Protein AF-A0A2A2JX19-F1 (afdb_monomer_lite)

Radius of gyration: 18.45 Å; chains: 1; bounding box: 41×41×53 Å

Structure (mmCIF, N/CA/C/O backbone):
data_AF-A0A2A2JX19-F1
#
_entry.id   AF-A0A2A2JX19-F1
#
loop_
_atom_site.group_PDB
_atom_site.id
_atom_site.type_symbol
_atom_site.label_atom_id
_atom_site.label_alt_id
_atom_site.label_comp_id
_atom_site.label_asym_id
_atom_site.label_entity_id
_atom_site.label_seq_id
_atom_site.pdbx_PDB_ins_code
_atom_site.Cartn_x
_atom_site.Cartn_y
_atom_site.Cartn_z
_atom_site.occupancy
_atom_site.B_iso_or_equiv
_atom_site.auth_seq_id
_atom_site.auth_comp_id
_atom_site.auth_asym_id
_atom_site.auth_atom_id
_atom_site.pdbx_PDB_model_num
ATOM 1 N N . MET A 1 1 ? -14.437 -17.965 9.959 1.00 51.66 1 MET A N 1
ATOM 2 C CA . MET A 1 1 ? -14.715 -16.580 10.389 1.00 51.66 1 MET A CA 1
ATOM 3 C C . MET A 1 1 ? -13.890 -15.662 9.511 1.00 51.66 1 MET A C 1
ATOM 5 O O . MET A 1 1 ? -12.751 -16.007 9.228 1.00 51.66 1 MET A O 1
ATOM 9 N N . THR A 1 2 ? -14.467 -14.572 9.019 1.00 74.56 2 THR A N 1
ATOM 10 C CA . THR A 1 2 ? -13.746 -13.532 8.273 1.00 74.56 2 THR A CA 1
ATOM 11 C C . THR A 1 2 ? -12.774 -12.833 9.224 1.00 74.56 2 THR A C 1
ATOM 13 O O . THR A 1 2 ? -13.186 -12.425 10.308 1.00 74.56 2 THR A O 1
ATOM 16 N N . THR A 1 3 ? -11.494 -12.732 8.860 1.00 87.50 3 THR A N 1
ATOM 17 C CA . THR A 1 3 ? -10.493 -12.018 9.668 1.00 87.50 3 THR A CA 1
ATOM 18 C C . THR A 1 3 ? -10.877 -10.544 9.774 1.00 87.50 3 THR A C 1
ATOM 20 O O . THR A 1 3 ? -11.038 -9.874 8.755 1.00 87.50 3 THR A O 1
ATOM 23 N N . LEU A 1 4 ? -11.033 -10.044 10.999 1.00 96.00 4 LEU A N 1
ATOM 24 C CA . LEU A 1 4 ? -11.265 -8.628 11.277 1.00 96.00 4 LEU A CA 1
ATOM 25 C C . LEU A 1 4 ? -9.945 -7.850 11.158 1.00 96.00 4 LEU A C 1
ATOM 27 O O . LEU A 1 4 ? -8.900 -8.375 11.541 1.00 96.00 4 LEU A O 1
ATOM 31 N N . LEU A 1 5 ? -9.977 -6.619 10.639 1.00 98.00 5 LEU A N 1
ATOM 32 C CA . LEU A 1 5 ? -8.774 -5.834 10.320 1.00 98.00 5 LEU A CA 1
ATOM 33 C C . LEU A 1 5 ? -7.747 -6.638 9.482 1.00 98.00 5 LEU A C 1
ATOM 35 O O . LEU A 1 5 ? -6.625 -6.864 9.951 1.00 98.00 5 LEU A O 1
ATOM 39 N N . PRO A 1 6 ? -8.106 -7.133 8.278 1.00 98.38 6 PRO A N 1
ATOM 40 C CA . PRO A 1 6 ? -7.168 -7.868 7.435 1.00 98.38 6 PRO A CA 1
ATOM 41 C C . PRO A 1 6 ? -6.080 -6.925 6.906 1.00 98.38 6 PRO A C 1
ATOM 43 O O . PRO A 1 6 ? -6.365 -5.882 6.315 1.00 98.38 6 PRO A O 1
ATOM 46 N N . THR A 1 7 ? -4.828 -7.296 7.139 1.00 98.75 7 THR A N 1
ATOM 47 C CA . THR A 1 7 ? -3.643 -6.525 6.757 1.00 98.75 7 THR A CA 1
ATOM 48 C C . THR A 1 7 ? -3.309 -6.689 5.278 1.00 98.75 7 THR A C 1
ATOM 50 O O . THR A 1 7 ? -3.522 -7.742 4.675 1.00 98.75 7 THR A O 1
ATOM 53 N N . THR A 1 8 ? -2.763 -5.639 4.676 1.00 98.69 8 THR A N 1
ATOM 54 C CA . THR A 1 8 ? -2.337 -5.627 3.274 1.00 98.69 8 THR A CA 1
ATOM 55 C C . THR A 1 8 ? -1.249 -4.570 3.049 1.00 98.69 8 THR A C 1
ATOM 57 O O . THR A 1 8 ? -0.835 -3.888 3.982 1.00 98.69 8 THR A O 1
ATOM 60 N N . THR A 1 9 ? -0.759 -4.404 1.822 1.00 98.50 9 THR A N 1
ATOM 61 C CA . THR A 1 9 ? 0.193 -3.339 1.468 1.00 98.50 9 THR A CA 1
ATOM 62 C C . THR A 1 9 ? -0.320 -2.560 0.264 1.00 98.50 9 THR A C 1
ATOM 64 O O . THR A 1 9 ? -1.229 -3.010 -0.431 1.00 98.50 9 THR A O 1
ATOM 67 N N . ALA A 1 10 ? 0.268 -1.399 -0.021 1.00 97.50 10 ALA A N 1
ATOM 68 C CA . ALA A 1 10 ? -0.066 -0.660 -1.237 1.00 97.50 10 ALA A CA 1
ATOM 69 C C . ALA A 1 10 ? 0.353 -1.384 -2.538 1.00 97.50 10 ALA A C 1
ATOM 71 O O . ALA A 1 10 ? -0.149 -1.029 -3.600 1.00 97.50 10 ALA A O 1
ATOM 72 N N . GLY A 1 11 ? 1.272 -2.361 -2.478 1.00 97.25 11 GLY A N 1
ATOM 73 C CA . GLY A 1 11 ? 1.692 -3.151 -3.641 1.00 97.25 11 GLY A CA 1
ATOM 74 C C . GLY A 1 11 ? 3.181 -3.495 -3.646 1.00 97.25 11 GLY A C 1
ATOM 75 O O . GLY A 1 11 ? 3.567 -4.613 -3.313 1.00 97.25 11 GLY A O 1
ATOM 76 N N . SER A 1 12 ? 4.027 -2.549 -4.066 1.00 97.38 12 SER A N 1
ATOM 77 C CA . SER A 1 12 ? 5.438 -2.831 -4.363 1.00 97.38 12 SER A CA 1
ATOM 78 C C . SER A 1 12 ? 6.306 -3.166 -3.142 1.00 97.38 12 SER A C 1
ATOM 80 O O . SER A 1 12 ? 6.219 -2.523 -2.096 1.00 97.38 12 SER A O 1
ATOM 82 N N . LEU A 1 13 ? 7.207 -4.141 -3.308 1.00 98.31 13 LEU A N 1
ATOM 83 C CA . LEU A 1 13 ? 8.213 -4.563 -2.324 1.00 98.31 13 LEU A CA 1
ATOM 84 C C . LEU A 1 13 ? 9.630 -4.508 -2.926 1.00 98.31 13 LEU A C 1
ATOM 86 O O . LEU A 1 13 ? 9.770 -4.573 -4.154 1.00 98.31 13 LEU A O 1
ATOM 90 N N . PRO A 1 14 ? 10.694 -4.400 -2.103 1.00 98.00 14 PRO A N 1
ATOM 91 C CA . PRO A 1 14 ? 12.071 -4.435 -2.592 1.00 98.00 14 PRO A CA 1
ATOM 92 C C . PRO A 1 14 ? 12.357 -5.710 -3.389 1.00 98.00 14 PRO A C 1
ATOM 94 O O . PRO A 1 14 ? 12.056 -6.816 -2.941 1.00 98.00 14 PRO A O 1
ATOM 97 N N . LYS A 1 15 ? 12.943 -5.557 -4.579 1.00 98.00 15 LYS A N 1
ATOM 98 C CA . LYS A 1 15 ? 13.328 -6.690 -5.429 1.00 98.00 15 LYS A CA 1
ATOM 99 C C . LYS A 1 15 ? 14.620 -7.342 -4.924 1.00 98.00 15 LYS A C 1
ATOM 101 O O . LYS A 1 15 ? 15.479 -6.640 -4.382 1.00 98.00 15 LYS A O 1
ATOM 106 N N . PRO A 1 16 ? 14.821 -8.654 -5.141 1.00 97.88 16 PRO A N 1
ATOM 107 C CA . PRO A 1 16 ? 16.111 -9.283 -4.894 1.00 97.88 16 PRO A CA 1
ATOM 108 C C . PRO A 1 16 ? 17.236 -8.597 -5.680 1.00 97.88 16 PRO A C 1
ATOM 110 O O . PRO A 1 16 ? 17.075 -8.269 -6.856 1.00 97.88 16 PRO A O 1
ATOM 113 N N . ALA A 1 17 ? 18.402 -8.430 -5.051 1.00 97.25 17 ALA A N 1
ATOM 114 C CA . ALA A 1 17 ? 19.536 -7.707 -5.640 1.00 97.25 17 ALA A CA 1
ATOM 115 C C . ALA A 1 17 ? 20.106 -8.363 -6.912 1.00 97.25 17 ALA A C 1
ATOM 117 O O . ALA A 1 17 ? 20.795 -7.708 -7.691 1.00 97.25 17 ALA A O 1
ATOM 118 N N . TRP A 1 18 ? 19.827 -9.652 -7.127 1.00 97.88 18 TRP A N 1
ATOM 119 C CA . TRP A 1 18 ? 20.179 -10.363 -8.356 1.00 97.88 18 TRP A CA 1
ATOM 120 C C . TRP A 1 18 ? 19.220 -10.058 -9.518 1.00 97.88 18 TRP A C 1
ATOM 122 O O . TRP A 1 18 ? 19.598 -10.262 -10.665 1.00 97.88 18 TRP A O 1
ATOM 132 N N . LEU A 1 19 ? 18.015 -9.538 -9.251 1.00 97.88 19 LEU A N 1
ATOM 133 C CA . LEU A 1 19 ? 17.016 -9.210 -10.273 1.00 97.88 19 LEU A CA 1
ATOM 134 C C . LEU A 1 19 ? 17.089 -7.740 -10.708 1.00 97.88 19 LEU A C 1
ATOM 136 O O . LEU A 1 19 ? 16.935 -7.435 -11.890 1.00 97.88 19 LEU A O 1
ATOM 140 N N . ALA A 1 20 ? 17.315 -6.832 -9.757 1.00 97.25 20 ALA A N 1
ATOM 141 C CA . ALA A 1 20 ? 17.335 -5.389 -9.983 1.00 97.25 20 ALA A CA 1
ATOM 142 C C . ALA A 1 20 ? 18.274 -4.682 -8.990 1.00 97.25 20 ALA A C 1
ATOM 144 O O . ALA A 1 20 ? 18.667 -5.238 -7.965 1.00 97.25 20 ALA A O 1
ATOM 145 N N . GLN A 1 21 ? 18.670 -3.449 -9.296 1.00 96.50 21 GLN A N 1
ATOM 146 C CA . GLN A 1 21 ? 19.383 -2.579 -8.361 1.00 96.50 21 GLN A CA 1
ATOM 147 C C . GLN A 1 21 ? 18.498 -2.260 -7.137 1.00 96.50 21 GLN A C 1
ATOM 149 O O . GLN A 1 21 ? 17.369 -1.799 -7.319 1.00 96.50 21 GLN A O 1
ATOM 154 N N . PRO A 1 22 ? 18.997 -2.474 -5.905 1.00 95.25 22 PRO A N 1
ATOM 155 C CA . PRO A 1 22 ? 18.265 -2.138 -4.684 1.00 95.25 22 PRO A CA 1
ATOM 156 C C . PRO A 1 22 ? 17.956 -0.640 -4.546 1.00 95.25 22 PRO A C 1
ATOM 158 O O . PRO A 1 22 ? 18.643 0.201 -5.129 1.00 95.25 22 PRO A O 1
ATOM 161 N N . GLU A 1 23 ? 16.939 -0.324 -3.737 1.00 94.31 23 GLU A N 1
ATOM 162 C CA . GLU A 1 23 ? 16.650 1.029 -3.221 1.00 94.31 23 GLU A CA 1
ATOM 163 C C . GLU A 1 23 ? 16.462 2.108 -4.307 1.00 94.31 23 GLU A C 1
ATOM 165 O O . GLU A 1 23 ? 16.682 3.298 -4.097 1.00 94.31 23 GLU A O 1
ATOM 170 N N . THR A 1 24 ? 16.055 1.688 -5.508 1.00 88.44 24 THR A N 1
ATOM 171 C CA . THR A 1 24 ? 15.990 2.543 -6.698 1.00 88.44 24 THR A CA 1
ATOM 172 C C . THR A 1 24 ? 14.687 2.303 -7.460 1.00 88.44 24 THR A C 1
ATOM 174 O O . THR A 1 24 ? 14.313 1.164 -7.741 1.00 88.44 24 THR A O 1
ATOM 177 N N . LEU A 1 25 ? 13.987 3.379 -7.829 1.00 86.31 25 LEU A N 1
ATOM 178 C CA . LEU A 1 25 ? 12.844 3.309 -8.747 1.00 86.31 25 LEU A CA 1
ATOM 179 C C . LEU A 1 25 ? 13.327 3.182 -10.200 1.00 86.31 25 LEU A C 1
ATOM 181 O O . LEU A 1 25 ? 14.385 3.703 -10.537 1.00 86.31 25 LEU A O 1
ATOM 185 N N . TRP A 1 26 ? 12.536 2.537 -11.065 1.00 84.56 26 TRP A N 1
ATOM 186 C CA . TRP A 1 26 ? 12.885 2.290 -12.478 1.00 84.56 26 TRP A CA 1
ATOM 187 C C . TRP A 1 26 ? 14.205 1.536 -12.678 1.00 84.56 26 TRP A C 1
ATOM 189 O O . TRP A 1 26 ? 14.905 1.740 -13.669 1.00 84.56 26 TRP A O 1
ATOM 199 N N . SER A 1 27 ? 14.569 0.665 -11.737 1.00 88.25 27 SER A N 1
ATOM 200 C CA . SER A 1 27 ? 15.791 -0.113 -11.880 1.00 88.25 27 SER A CA 1
ATOM 201 C C . SER A 1 27 ? 15.734 -1.009 -13.132 1.00 88.25 27 SER A C 1
ATOM 203 O O . SER A 1 27 ? 14.754 -1.746 -13.301 1.00 88.25 27 SER A O 1
ATOM 205 N N . PRO A 1 28 ? 16.776 -0.985 -13.988 1.00 91.12 28 PRO A N 1
ATOM 206 C CA . PRO A 1 28 ? 16.915 -1.943 -15.075 1.00 91.12 28 PRO A CA 1
ATOM 207 C C . PRO A 1 28 ? 16.961 -3.380 -14.552 1.00 91.12 28 PRO A C 1
ATOM 209 O O . PRO A 1 28 ? 17.456 -3.647 -13.452 1.00 91.12 28 PRO A O 1
ATOM 212 N N . TRP A 1 29 ? 16.485 -4.318 -15.368 1.00 96.75 29 TRP A N 1
ATOM 213 C CA . TRP A 1 29 ? 16.661 -5.736 -15.074 1.00 96.75 29 TRP A CA 1
ATOM 214 C C . TRP A 1 29 ? 18.142 -6.108 -15.165 1.00 96.75 29 TRP A C 1
ATOM 216 O O . TRP A 1 29 ? 18.847 -5.654 -16.061 1.00 96.75 29 TRP A O 1
ATOM 226 N N . ARG A 1 30 ? 18.608 -6.941 -14.232 1.00 97.38 30 ARG A N 1
ATOM 227 C CA . ARG A 1 30 ? 19.961 -7.524 -14.261 1.00 97.38 30 ARG A CA 1
ATOM 228 C C . ARG A 1 30 ? 20.036 -8.833 -15.047 1.00 97.38 30 ARG A C 1
ATOM 230 O O . ARG A 1 30 ? 21.131 -9.319 -15.301 1.00 97.38 30 ARG A O 1
ATOM 237 N N . LEU A 1 31 ? 18.878 -9.405 -15.367 1.00 96.88 31 LEU A N 1
ATOM 238 C CA . LEU A 1 31 ? 18.716 -10.644 -16.118 1.00 96.88 31 LEU A CA 1
ATOM 239 C C . LEU A 1 31 ? 18.003 -10.344 -17.440 1.00 96.88 31 LEU A C 1
ATOM 241 O O . LEU A 1 31 ? 17.251 -9.372 -17.529 1.00 96.88 31 LEU A O 1
ATOM 245 N N . GLU A 1 32 ? 18.178 -11.221 -18.426 1.00 97.19 32 GLU A N 1
ATOM 246 C CA . GLU A 1 32 ? 17.553 -11.137 -19.752 1.00 97.19 32 GLU A CA 1
ATOM 247 C C . GLU A 1 32 ? 16.986 -12.506 -20.172 1.00 97.19 32 GLU A C 1
ATOM 249 O O . GLU A 1 32 ? 17.253 -13.520 -19.527 1.00 97.19 32 GLU A O 1
ATOM 254 N N . GLY A 1 33 ? 16.170 -12.544 -21.231 1.00 96.75 33 GLY A N 1
ATOM 255 C CA . GLY A 1 33 ? 15.643 -13.792 -21.803 1.00 96.75 33 GLY A CA 1
ATOM 256 C C . GLY A 1 33 ? 14.906 -14.701 -20.806 1.00 96.75 33 GLY A C 1
ATOM 257 O O . GLY A 1 33 ? 14.098 -14.245 -19.987 1.00 96.75 33 GLY A O 1
ATOM 258 N N . ASP A 1 34 ? 15.181 -16.004 -20.882 1.00 97.56 34 ASP A N 1
ATOM 259 C CA . ASP A 1 34 ? 14.558 -17.027 -20.030 1.00 97.56 34 ASP A CA 1
ATOM 260 C C . ASP A 1 34 ? 14.966 -16.898 -18.553 1.00 97.56 34 ASP A C 1
ATOM 262 O O . ASP A 1 34 ? 14.151 -17.156 -17.658 1.00 97.56 34 ASP A O 1
ATOM 266 N N . ASP A 1 35 ? 16.182 -16.411 -18.284 1.00 98.00 35 ASP A N 1
ATOM 267 C CA . ASP A 1 35 ? 16.663 -16.144 -16.926 1.00 98.00 35 ASP A CA 1
ATOM 268 C C . ASP A 1 35 ? 15.862 -15.012 -16.277 1.00 98.00 35 ASP A C 1
ATOM 270 O O . ASP A 1 35 ? 15.490 -15.106 -15.108 1.00 98.00 35 ASP A O 1
ATOM 274 N N . LEU A 1 36 ? 15.517 -13.960 -17.031 1.00 97.94 36 LEU A N 1
ATOM 275 C CA . LEU A 1 36 ? 14.638 -12.899 -16.533 1.00 97.94 36 LEU A CA 1
ATOM 276 C C . LEU A 1 36 ? 13.233 -13.420 -16.236 1.00 97.94 36 LEU A C 1
ATOM 278 O O . LEU A 1 36 ? 12.637 -13.050 -15.223 1.00 97.94 36 LEU A O 1
ATOM 282 N N . THR A 1 37 ? 12.695 -14.268 -17.111 1.00 97.50 37 THR A N 1
ATOM 283 C CA . THR A 1 37 ? 11.362 -14.855 -16.928 1.00 97.50 37 THR A CA 1
ATOM 284 C C . THR A 1 37 ? 11.314 -15.702 -15.658 1.00 97.50 37 THR A C 1
ATOM 286 O O . THR A 1 37 ? 10.433 -15.507 -14.818 1.00 97.50 37 THR A O 1
ATOM 289 N N . THR A 1 38 ? 12.305 -16.575 -15.473 1.00 98.31 38 THR A N 1
ATOM 290 C CA . THR A 1 38 ? 12.447 -17.419 -14.279 1.00 98.31 38 THR A CA 1
ATOM 291 C C . THR A 1 38 ? 12.691 -16.569 -13.033 1.00 98.31 38 THR A C 1
ATOM 293 O O . THR A 1 38 ? 11.980 -16.696 -12.037 1.00 98.31 38 THR A O 1
ATOM 296 N N . GLY A 1 39 ? 13.608 -15.606 -13.119 1.00 98.44 39 GLY A N 1
ATOM 297 C CA . GLY A 1 39 ? 13.940 -14.697 -12.031 1.00 98.44 39 GLY A CA 1
ATOM 298 C C . GLY A 1 39 ? 12.750 -13.864 -11.548 1.00 98.44 39 GLY A C 1
ATOM 299 O O . GLY A 1 39 ? 12.548 -13.691 -10.349 1.00 98.44 39 GLY A O 1
ATOM 300 N N . LYS A 1 40 ? 11.887 -13.393 -12.451 1.00 98.38 40 LYS A N 1
ATOM 301 C CA . LYS A 1 40 ? 10.643 -12.705 -12.071 1.00 98.38 40 LYS A CA 1
ATOM 302 C C . LYS A 1 40 ? 9.692 -13.615 -11.287 1.00 98.38 40 LYS A C 1
ATOM 304 O O . LYS A 1 40 ? 9.081 -13.157 -10.321 1.00 98.38 40 LYS A O 1
ATOM 309 N N . GLN A 1 41 ? 9.565 -14.884 -11.679 1.00 98.31 41 GLN A N 1
ATOM 310 C CA . GLN A 1 41 ? 8.726 -15.854 -10.967 1.00 98.31 41 GLN A CA 1
ATOM 311 C C . GLN A 1 41 ? 9.299 -16.203 -9.590 1.00 98.31 41 GLN A C 1
ATOM 313 O O . GLN A 1 41 ? 8.552 -16.267 -8.614 1.00 98.31 41 GLN A O 1
ATOM 318 N N . ASP A 1 42 ? 10.614 -16.380 -9.488 1.00 98.56 42 ASP A N 1
ATOM 319 C CA . ASP A 1 42 ? 11.278 -16.667 -8.216 1.00 98.56 42 ASP A CA 1
ATOM 320 C C . ASP A 1 42 ? 11.199 -15.481 -7.255 1.00 98.56 42 ASP A C 1
ATOM 322 O O . ASP A 1 42 ? 10.868 -15.657 -6.083 1.00 98.56 42 ASP A O 1
ATOM 326 N N . ALA A 1 43 ? 11.393 -14.257 -7.751 1.00 98.50 43 ALA A N 1
ATOM 327 C CA . ALA A 1 43 ? 11.202 -13.052 -6.953 1.00 98.50 43 ALA A CA 1
ATOM 328 C C . ALA A 1 43 ? 9.755 -12.913 -6.453 1.00 98.50 43 ALA A C 1
ATOM 330 O O . ALA A 1 43 ? 9.546 -12.563 -5.293 1.00 98.50 43 ALA A O 1
ATOM 331 N N . LEU A 1 44 ? 8.756 -13.246 -7.281 1.00 98.31 44 LEU A N 1
ATOM 332 C CA . LEU A 1 44 ? 7.352 -13.275 -6.861 1.00 98.31 44 LEU A CA 1
ATOM 333 C C . LEU A 1 44 ? 7.122 -14.288 -5.732 1.00 98.31 44 LEU A C 1
ATOM 335 O O . LEU A 1 44 ? 6.482 -13.950 -4.738 1.00 98.31 44 LEU A O 1
ATOM 339 N N . ARG A 1 45 ? 7.663 -15.509 -5.848 1.00 98.50 45 ARG A N 1
ATOM 340 C CA . ARG A 1 45 ? 7.557 -16.535 -4.792 1.00 98.50 45 ARG A CA 1
ATOM 341 C C . ARG A 1 45 ? 8.154 -16.041 -3.477 1.00 98.50 45 ARG A C 1
ATOM 343 O O . ARG A 1 45 ? 7.506 -16.167 -2.442 1.00 98.50 45 ARG A O 1
ATOM 350 N N . LEU A 1 46 ? 9.342 -15.437 -3.532 1.00 98.25 46 LEU A N 1
ATOM 351 C CA . LEU A 1 46 ? 10.009 -14.861 -2.362 1.00 98.25 46 LEU A CA 1
ATOM 352 C C . LEU A 1 46 ? 9.197 -13.719 -1.742 1.00 98.25 46 LEU A C 1
ATOM 354 O O . LEU A 1 46 ? 9.049 -13.672 -0.529 1.00 98.25 46 LEU A O 1
ATOM 358 N N . ALA A 1 47 ? 8.629 -12.826 -2.555 1.00 98.19 47 ALA A N 1
ATOM 359 C CA . ALA A 1 47 ? 7.815 -11.722 -2.053 1.00 98.19 47 ALA A CA 1
ATOM 360 C C . ALA A 1 47 ? 6.513 -12.201 -1.393 1.00 98.19 47 ALA A C 1
ATOM 362 O O . ALA A 1 47 ? 6.071 -11.616 -0.404 1.00 98.19 47 ALA A O 1
ATOM 363 N N . VAL A 1 48 ? 5.883 -13.255 -1.920 1.00 98.31 48 VAL A N 1
ATOM 364 C CA . VAL A 1 48 ? 4.712 -13.878 -1.284 1.00 98.31 48 VAL A CA 1
ATOM 365 C C . VAL A 1 48 ? 5.106 -14.548 0.033 1.00 98.31 48 VAL A C 1
ATOM 367 O O . VAL A 1 48 ? 4.381 -14.410 1.015 1.00 98.31 48 VAL A O 1
ATOM 370 N N . ASP A 1 49 ? 6.245 -15.241 0.077 1.00 98.38 49 ASP A N 1
ATOM 371 C CA . ASP A 1 49 ? 6.744 -15.876 1.300 1.00 98.38 49 ASP A CA 1
ATOM 372 C C . ASP A 1 49 ? 7.085 -14.843 2.387 1.00 98.38 49 ASP A C 1
ATOM 374 O O . ASP A 1 49 ? 6.583 -14.954 3.504 1.00 98.38 49 ASP A O 1
ATOM 378 N N . ASP A 1 50 ? 7.803 -13.769 2.029 1.00 98.19 50 ASP A N 1
ATOM 379 C CA . ASP A 1 50 ? 8.121 -12.642 2.919 1.00 98.19 50 ASP A CA 1
ATOM 380 C C . ASP A 1 50 ? 6.836 -12.034 3.528 1.00 98.19 50 ASP A C 1
ATOM 382 O O . ASP A 1 50 ? 6.761 -11.793 4.733 1.00 98.19 50 ASP A O 1
ATOM 386 N N . GLN A 1 51 ? 5.788 -11.823 2.719 1.00 98.69 51 GLN A N 1
ATOM 387 C CA . GLN A 1 51 ? 4.498 -11.301 3.196 1.00 98.69 51 GLN A CA 1
ATOM 388 C C . GLN A 1 51 ? 3.790 -12.272 4.149 1.00 98.69 51 GLN A C 1
ATOM 390 O O . GLN A 1 51 ? 3.278 -11.856 5.190 1.00 98.69 51 GLN A O 1
ATOM 395 N N . ARG A 1 52 ? 3.762 -13.569 3.819 1.00 98.19 52 ARG A N 1
ATOM 396 C CA . ARG A 1 52 ? 3.121 -14.592 4.660 1.00 98.19 52 ARG A CA 1
ATOM 397 C C . ARG A 1 52 ? 3.844 -14.751 5.991 1.00 98.19 52 ARG A C 1
ATOM 399 O O . ARG A 1 52 ? 3.187 -14.831 7.024 1.00 98.19 52 ARG A O 1
ATOM 406 N N . GLN A 1 53 ? 5.175 -14.762 5.973 1.00 98.19 53 GLN A N 1
ATOM 407 C CA . GLN A 1 53 ? 5.992 -14.836 7.180 1.00 98.19 53 GLN A CA 1
ATOM 408 C C . GLN A 1 53 ? 5.814 -13.595 8.062 1.00 98.19 53 GLN A C 1
ATOM 410 O O . GLN A 1 53 ? 5.802 -13.711 9.287 1.00 98.19 53 GLN A O 1
ATOM 415 N N . ALA A 1 54 ? 5.621 -12.423 7.451 1.00 98.25 54 ALA A N 1
ATOM 416 C CA . ALA A 1 54 ? 5.323 -11.199 8.180 1.00 98.25 54 ALA A CA 1
ATOM 417 C C . ALA A 1 54 ? 3.910 -11.152 8.782 1.00 98.25 54 ALA A C 1
ATOM 419 O O . ALA A 1 54 ? 3.664 -10.319 9.649 1.00 98.25 54 ALA A O 1
ATOM 420 N N . GLY A 1 55 ? 3.005 -12.050 8.376 1.00 97.94 55 GLY A N 1
ATOM 421 C CA . GLY A 1 55 ? 1.624 -12.093 8.860 1.00 97.94 55 GLY A CA 1
ATOM 422 C C . GLY A 1 55 ? 0.656 -11.211 8.069 1.00 97.94 55 GLY A C 1
ATOM 423 O O . GLY A 1 55 ? -0.359 -10.796 8.620 1.00 97.94 55 GLY A O 1
ATOM 424 N N . ILE A 1 56 ? 0.960 -10.918 6.799 1.00 98.62 56 ILE A N 1
ATOM 425 C CA . ILE A 1 56 ? 0.071 -10.162 5.910 1.00 98.62 56 ILE A CA 1
ATOM 426 C C . ILE A 1 56 ? -1.083 -11.049 5.423 1.00 98.62 56 ILE A C 1
ATOM 428 O O . ILE A 1 56 ? -0.856 -12.109 4.838 1.00 98.62 56 ILE A O 1
ATOM 432 N N . ASP A 1 57 ? -2.320 -10.598 5.643 1.00 98.38 57 ASP A N 1
ATOM 433 C CA . ASP A 1 57 ? -3.542 -11.360 5.356 1.00 98.38 57 ASP A CA 1
ATOM 434 C C . ASP A 1 57 ? -3.891 -11.366 3.854 1.00 98.38 57 ASP A C 1
ATOM 436 O O . ASP A 1 57 ? -4.229 -12.405 3.283 1.00 98.38 57 ASP A O 1
ATOM 440 N N . ILE A 1 58 ? -3.806 -10.203 3.200 1.00 98.31 58 ILE A N 1
ATOM 441 C CA . ILE A 1 58 ? -4.091 -10.017 1.772 1.00 98.31 58 ILE A CA 1
ATOM 442 C C . ILE A 1 58 ? -2.777 -9.709 1.054 1.00 98.31 58 ILE A C 1
ATOM 444 O O . ILE A 1 58 ? -2.293 -8.572 1.070 1.00 98.31 58 ILE A O 1
ATOM 448 N N . VAL A 1 59 ? -2.211 -10.741 0.428 1.00 98.00 59 VAL A N 1
ATOM 449 C CA . VAL A 1 59 ? -0.915 -10.682 -0.261 1.00 98.00 59 VAL A CA 1
ATOM 450 C C . VAL A 1 59 ? -1.027 -10.113 -1.678 1.00 98.00 59 VAL A C 1
ATOM 452 O O . VAL A 1 59 ? -2.020 -10.330 -2.373 1.00 98.00 59 VAL A O 1
ATOM 455 N N . GLY A 1 60 ? 0.022 -9.420 -2.121 1.00 96.62 60 GLY A N 1
ATOM 456 C CA . GLY A 1 60 ? 0.202 -8.962 -3.501 1.00 96.62 60 GLY A CA 1
ATOM 457 C C . GLY A 1 60 ? 1.381 -9.640 -4.207 1.00 96.62 60 GLY A C 1
ATOM 458 O O . GLY A 1 60 ? 2.146 -10.389 -3.599 1.00 96.62 60 GLY A O 1
ATOM 459 N N . ASP A 1 61 ? 1.574 -9.322 -5.489 1.00 97.44 61 ASP A N 1
ATOM 460 C CA . ASP A 1 61 ? 2.717 -9.775 -6.305 1.00 97.44 61 ASP A CA 1
ATOM 461 C C . ASP A 1 61 ? 4.047 -9.087 -5.931 1.00 97.44 61 ASP A C 1
ATOM 463 O O . ASP A 1 61 ? 5.077 -9.339 -6.562 1.00 97.44 61 ASP A O 1
ATOM 467 N N . GLY A 1 62 ? 4.022 -8.169 -4.955 1.00 97.38 62 GLY A N 1
ATOM 468 C CA . GLY A 1 62 ? 5.149 -7.321 -4.572 1.00 97.38 62 GLY A CA 1
ATOM 469 C C . GLY A 1 62 ? 5.643 -6.424 -5.709 1.00 97.38 62 GLY A C 1
ATOM 470 O O . GLY A 1 62 ? 6.767 -5.925 -5.635 1.00 97.38 62 GLY A O 1
ATOM 471 N N . GLU A 1 63 ? 4.869 -6.287 -6.792 1.00 97.44 63 GLU A N 1
ATOM 472 C CA . GLU A 1 63 ? 5.278 -5.712 -8.074 1.00 97.44 63 GLU A CA 1
ATOM 473 C C . GLU A 1 63 ? 6.632 -6.252 -8.585 1.00 97.44 63 GLU A C 1
ATOM 475 O O . GLU A 1 63 ? 7.420 -5.541 -9.219 1.00 97.44 63 GLU A O 1
ATOM 480 N N . GLN A 1 64 ? 6.938 -7.523 -8.301 1.00 97.81 64 GLN A N 1
ATOM 481 C CA . GLN A 1 64 ? 8.246 -8.118 -8.601 1.00 97.81 64 GLN A CA 1
ATOM 482 C C . GLN A 1 64 ? 8.493 -8.292 -10.104 1.00 97.81 64 GLN A C 1
ATOM 484 O O . GLN A 1 64 ? 9.636 -8.262 -10.557 1.00 97.81 64 GLN A O 1
ATOM 489 N N . THR A 1 65 ? 7.428 -8.406 -10.899 1.00 95.12 65 THR A N 1
ATOM 490 C CA . THR A 1 65 ? 7.493 -8.674 -12.344 1.00 95.12 65 THR A CA 1
ATOM 491 C C . THR A 1 65 ? 7.522 -7.412 -13.215 1.00 95.12 65 THR A C 1
ATOM 493 O O . THR A 1 65 ? 7.723 -7.512 -14.431 1.00 95.12 65 THR A O 1
ATOM 496 N N . ARG A 1 66 ? 7.379 -6.225 -12.605 1.00 91.94 66 ARG A N 1
ATOM 497 C CA . ARG A 1 66 ? 7.351 -4.913 -13.274 1.00 91.94 66 ARG A CA 1
ATOM 498 C C . ARG A 1 66 ? 8.474 -3.994 -12.795 1.00 91.94 66 ARG A C 1
ATOM 500 O O . ARG A 1 66 ? 8.880 -4.064 -11.635 1.00 91.94 66 ARG A O 1
ATOM 507 N N . GLN A 1 67 ? 8.968 -3.122 -13.674 1.00 84.56 67 GLN A N 1
ATOM 508 C CA . GLN A 1 67 ? 9.985 -2.126 -13.306 1.00 84.56 67 GLN A CA 1
ATOM 509 C C . GLN A 1 67 ? 9.359 -0.935 -12.579 1.00 84.56 67 GLN A C 1
ATOM 511 O O . GLN A 1 67 ? 9.959 -0.382 -11.658 1.00 84.56 67 GLN A O 1
ATOM 516 N N . HIS A 1 68 ? 8.144 -0.553 -12.977 1.00 85.94 68 HIS A N 1
ATOM 517 C CA . HIS A 1 68 ? 7.431 0.573 -12.395 1.00 85.94 68 HIS A CA 1
ATOM 518 C C . HIS A 1 68 ? 5.913 0.401 -12.537 1.00 85.94 68 HIS A C 1
ATOM 520 O O . HIS A 1 68 ? 5.421 -0.095 -13.550 1.00 85.94 68 HIS A O 1
ATOM 526 N N . PHE A 1 69 ? 5.169 0.838 -11.518 1.00 77.56 69 PHE A N 1
ATOM 527 C CA . PHE A 1 69 ? 3.733 0.579 -11.379 1.00 77.56 69 PHE A CA 1
ATOM 528 C C . PHE A 1 69 ? 2.856 1.179 -12.493 1.00 77.56 69 PHE A C 1
ATOM 530 O O . PHE A 1 69 ? 1.776 0.658 -12.749 1.00 77.56 69 PHE A O 1
ATOM 537 N N . VAL A 1 70 ? 3.321 2.239 -13.170 1.00 74.44 70 VAL A N 1
ATOM 538 C CA . VAL A 1 70 ? 2.592 2.887 -14.280 1.00 74.44 70 VAL A CA 1
ATOM 539 C C . VAL A 1 70 ? 3.180 2.515 -15.635 1.00 74.44 70 VAL A C 1
ATOM 541 O O . VAL A 1 70 ? 2.480 2.021 -16.510 1.00 74.44 70 VAL A O 1
ATOM 544 N N . THR A 1 71 ? 4.474 2.767 -15.827 1.00 67.56 71 THR A N 1
ATOM 545 C CA . THR A 1 71 ? 5.080 2.750 -17.168 1.00 67.56 71 THR A CA 1
ATOM 546 C C . THR A 1 71 ? 5.168 1.338 -17.724 1.00 67.56 71 THR A C 1
ATOM 548 O O . THR A 1 71 ? 4.842 1.155 -18.886 1.00 67.56 71 THR A O 1
ATOM 551 N N . THR A 1 72 ? 5.422 0.325 -16.884 1.00 65.56 72 THR A N 1
ATOM 552 C CA . THR A 1 72 ? 5.421 -1.069 -17.349 1.00 65.56 72 THR A CA 1
ATOM 553 C C . THR A 1 72 ? 4.065 -1.496 -17.914 1.00 65.56 72 THR A C 1
ATOM 555 O O . THR A 1 72 ? 4.030 -2.308 -18.827 1.00 65.56 72 THR A O 1
ATOM 558 N N . PHE A 1 73 ? 2.944 -0.957 -17.424 1.00 70.88 73 PHE A N 1
ATOM 559 C CA . PHE A 1 73 ? 1.641 -1.230 -18.041 1.00 70.88 73 PHE A CA 1
ATOM 560 C C . PHE A 1 73 ? 1.511 -0.532 -19.399 1.00 70.88 73 PHE A C 1
ATOM 562 O O . PHE A 1 73 ? 1.137 -1.161 -20.383 1.00 70.88 73 PHE A O 1
ATOM 569 N N . ILE A 1 74 ? 1.866 0.753 -19.450 1.00 60.06 74 ILE A N 1
ATOM 570 C CA . ILE A 1 74 ? 1.741 1.595 -20.647 1.00 60.06 74 ILE A CA 1
ATOM 571 C C . ILE A 1 74 ? 2.611 1.074 -21.803 1.00 60.06 74 ILE A C 1
ATOM 573 O O . ILE A 1 74 ? 2.175 1.094 -22.945 1.00 60.06 74 ILE A O 1
ATOM 577 N N . GLU A 1 75 ? 3.798 0.548 -21.501 1.00 64.88 75 GLU A N 1
ATOM 578 C CA . GLU A 1 75 ? 4.738 -0.069 -22.451 1.00 64.88 75 GLU A CA 1
ATOM 579 C C . GLU A 1 75 ? 4.148 -1.235 -23.263 1.00 64.88 75 GLU A C 1
ATOM 581 O O . GLU A 1 75 ? 4.672 -1.562 -24.322 1.00 64.88 75 GLU A O 1
ATOM 586 N N . HIS A 1 76 ? 3.080 -1.870 -22.772 1.00 66.50 76 HIS A N 1
ATOM 587 C CA . HIS A 1 76 ? 2.444 -3.025 -23.413 1.00 66.50 76 HIS A CA 1
ATOM 588 C C . HIS A 1 76 ? 1.105 -2.671 -24.082 1.00 66.50 76 HIS A C 1
ATOM 590 O O . HIS A 1 76 ? 0.355 -3.571 -24.457 1.00 66.50 76 HIS A O 1
ATOM 596 N N . LEU A 1 77 ? 0.773 -1.380 -24.198 1.00 55.84 77 LEU A N 1
ATOM 597 C CA . LEU A 1 77 ? -0.434 -0.919 -24.880 1.00 55.84 77 LEU A CA 1
ATOM 598 C C . LEU A 1 77 ? -0.148 -0.644 -26.358 1.00 55.84 77 LEU A C 1
ATOM 600 O O . LEU A 1 77 ? 0.780 0.095 -26.693 1.00 55.84 77 LEU A O 1
ATOM 604 N N . ASP A 1 78 ? -1.001 -1.171 -27.236 1.00 41.47 78 ASP A N 1
ATOM 605 C CA . ASP A 1 78 ? -0.995 -0.801 -28.651 1.00 41.47 78 ASP A CA 1
ATOM 606 C C . ASP A 1 78 ? -1.155 0.726 -28.792 1.00 41.47 78 ASP A C 1
ATOM 608 O O . ASP A 1 78 ? -2.075 1.325 -28.230 1.00 41.47 78 ASP A O 1
ATOM 612 N N . GLY A 1 79 ? -0.256 1.364 -29.549 1.00 47.19 79 GLY A N 1
ATOM 613 C CA . GLY A 1 79 ? -0.259 2.816 -29.777 1.00 47.19 79 GLY A CA 1
ATOM 614 C C . GLY A 1 79 ? 0.691 3.637 -28.894 1.00 47.19 79 GLY A C 1
ATOM 615 O O . GLY A 1 79 ? 0.658 4.864 -28.975 1.00 47.19 79 GLY A O 1
ATOM 616 N N . VAL A 1 80 ? 1.544 2.998 -28.085 1.00 47.00 80 VAL A N 1
ATOM 617 C CA . VAL A 1 80 ? 2.612 3.661 -27.317 1.00 47.00 80 VAL A CA 1
ATOM 618 C C . VAL A 1 80 ? 3.980 3.375 -27.942 1.00 47.00 80 VAL A C 1
ATOM 620 O O . VAL A 1 80 ? 4.365 2.219 -28.090 1.00 47.00 80 VAL A O 1
ATOM 623 N N . ASP A 1 81 ? 4.738 4.429 -28.259 1.00 56.56 81 ASP A N 1
ATOM 624 C CA . ASP A 1 81 ? 6.154 4.334 -28.640 1.00 56.56 81 ASP A CA 1
ATOM 625 C C . ASP A 1 81 ? 7.034 4.452 -27.386 1.00 56.56 81 ASP A C 1
ATOM 627 O O . ASP A 1 81 ? 6.994 5.457 -26.674 1.00 56.56 81 ASP A O 1
ATOM 631 N N . PHE A 1 82 ? 7.808 3.406 -27.089 1.00 59.75 82 PHE A N 1
ATOM 632 C CA . PHE A 1 82 ? 8.686 3.367 -25.919 1.00 59.75 82 PHE A CA 1
ATOM 633 C C . PHE A 1 82 ? 10.160 3.672 -26.227 1.00 59.75 82 PHE A C 1
ATOM 635 O O . PHE A 1 82 ? 10.963 3.843 -25.298 1.00 59.75 82 PHE A O 1
ATOM 642 N N . GLU A 1 83 ? 10.514 3.768 -27.511 1.00 58.44 83 GLU A N 1
ATOM 643 C CA . GLU A 1 83 ? 11.829 4.216 -27.966 1.00 58.44 83 GLU A CA 1
ATOM 644 C C . GLU A 1 83 ? 11.906 5.750 -27.941 1.00 58.44 83 GLU A C 1
ATOM 646 O O . GLU A 1 83 ? 12.930 6.315 -27.545 1.00 58.44 83 GLU A O 1
ATOM 651 N N . GLN A 1 84 ? 10.803 6.437 -28.257 1.00 55.22 84 GLN A N 1
ATOM 652 C CA . GLN A 1 84 ? 10.718 7.897 -28.237 1.00 55.22 84 GLN A CA 1
ATOM 653 C C . GLN A 1 84 ? 10.256 8.445 -26.875 1.00 55.22 84 GLN A C 1
ATOM 655 O O . GLN A 1 84 ? 9.089 8.751 -26.638 1.00 55.22 84 GLN A O 1
ATOM 660 N N . ARG A 1 85 ? 11.210 8.603 -25.955 1.00 58.72 85 ARG A N 1
ATOM 661 C CA . ARG A 1 85 ? 10.967 9.111 -24.597 1.00 58.72 85 ARG A CA 1
ATOM 662 C C . ARG A 1 85 ? 11.132 10.628 -24.493 1.00 58.72 85 ARG A C 1
ATOM 664 O O . ARG A 1 85 ? 12.184 11.161 -24.833 1.00 58.72 85 ARG A O 1
ATOM 671 N N . GLU A 1 86 ? 10.142 11.307 -23.916 1.00 62.81 86 GLU A N 1
ATOM 672 C CA . GLU A 1 86 ? 10.249 12.718 -23.520 1.00 62.81 86 GLU A CA 1
ATOM 673 C C . GLU A 1 86 ? 10.414 12.861 -22.005 1.00 62.81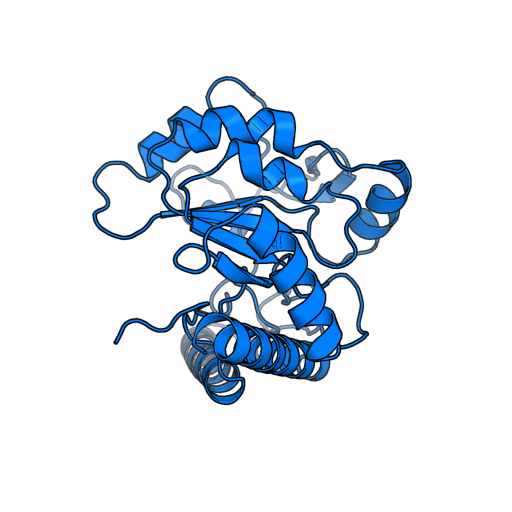 86 GLU A C 1
ATOM 675 O O . GLU A 1 86 ? 9.898 12.051 -21.230 1.00 62.81 86 GLU A O 1
ATOM 680 N N . THR A 1 87 ? 11.134 13.896 -21.571 1.00 68.12 87 THR A N 1
ATOM 681 C CA . THR A 1 87 ? 11.223 14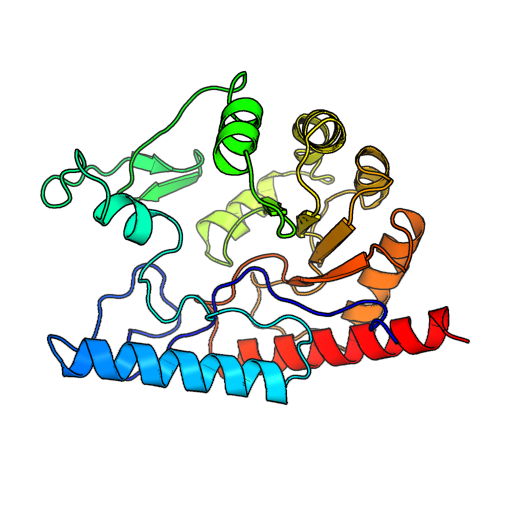.288 -20.160 1.00 68.12 87 THR A CA 1
ATOM 682 C C . THR A 1 87 ? 10.112 15.285 -19.866 1.00 68.12 87 THR A C 1
ATOM 684 O O . THR A 1 87 ? 10.131 16.400 -20.383 1.00 68.12 87 THR A O 1
ATOM 687 N N . VAL A 1 88 ? 9.167 14.908 -19.007 1.00 63.59 88 VAL A N 1
ATOM 688 C CA . VAL A 1 88 ? 8.058 15.775 -18.593 1.00 63.59 88 VAL A CA 1
ATOM 689 C C . VAL A 1 88 ? 8.086 15.997 -17.086 1.00 63.59 88 VAL A C 1
ATOM 691 O O . VAL A 1 88 ? 8.555 15.159 -16.313 1.00 63.59 88 VAL A O 1
ATOM 694 N N . ARG A 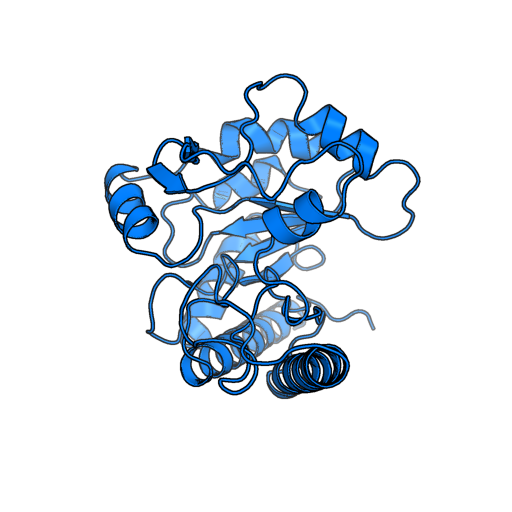1 89 ? 7.568 17.141 -16.639 1.00 64.38 89 ARG A N 1
ATOM 695 C CA . ARG A 1 89 ? 7.444 17.429 -15.210 1.00 64.38 89 ARG A CA 1
ATOM 696 C C . ARG A 1 89 ? 6.208 16.735 -14.649 1.00 64.38 89 ARG A C 1
ATOM 698 O O . ARG A 1 89 ? 5.079 17.134 -14.920 1.00 64.38 89 ARG A O 1
ATOM 705 N N . ILE A 1 90 ? 6.410 15.707 -13.834 1.00 62.69 90 ILE A N 1
ATOM 706 C CA . ILE A 1 90 ? 5.333 14.854 -13.335 1.00 62.69 90 ILE A CA 1
ATOM 707 C C . ILE A 1 90 ? 4.828 15.312 -11.979 1.00 62.69 90 ILE A C 1
ATOM 709 O O . ILE A 1 90 ? 5.593 15.715 -11.097 1.00 62.69 90 ILE A O 1
ATOM 713 N N . ARG A 1 91 ? 3.501 15.247 -11.804 1.00 59.47 91 ARG A N 1
ATOM 714 C CA . ARG A 1 91 ? 2.803 15.664 -10.576 1.00 59.47 91 ARG A CA 1
ATOM 715 C C . ARG A 1 91 ? 3.148 17.104 -10.149 1.00 59.47 91 ARG A C 1
ATOM 717 O O . ARG A 1 91 ? 3.060 17.405 -8.962 1.00 59.47 91 ARG A O 1
ATOM 724 N N . ASN A 1 92 ? 3.608 17.945 -11.085 1.00 65.56 92 ASN A N 1
ATOM 725 C CA . ASN A 1 92 ? 4.206 19.270 -10.859 1.00 65.56 92 ASN A CA 1
ATOM 726 C C . ASN A 1 92 ? 5.396 19.300 -9.871 1.00 65.56 92 ASN A C 1
ATOM 728 O O . ASN A 1 92 ? 5.734 20.359 -9.338 1.00 65.56 92 ASN A O 1
ATOM 732 N N . ARG A 1 93 ? 6.063 18.160 -9.629 1.00 65.50 93 ARG A N 1
ATOM 733 C CA . ARG A 1 93 ? 7.065 17.998 -8.557 1.00 65.50 93 ARG A CA 1
ATOM 734 C C . ARG A 1 93 ? 8.480 17.698 -9.042 1.00 65.50 93 ARG A C 1
ATOM 736 O O . ARG A 1 93 ? 9.415 18.337 -8.564 1.00 65.50 93 ARG A O 1
ATOM 743 N N . TYR A 1 94 ? 8.652 16.755 -9.958 1.00 65.50 94 TYR A N 1
ATOM 744 C CA . TYR A 1 94 ? 9.965 16.337 -10.453 1.00 65.50 94 TYR A CA 1
ATOM 745 C C . TYR A 1 94 ? 9.870 15.875 -11.900 1.00 65.50 94 TYR A C 1
ATOM 747 O O . TYR A 1 94 ? 8.781 15.564 -12.381 1.00 65.50 94 TYR A O 1
ATOM 755 N N . ASP A 1 95 ? 11.005 15.847 -12.582 1.00 71.38 95 ASP A N 1
ATOM 756 C CA . ASP A 1 95 ? 11.054 15.497 -13.993 1.00 71.38 95 ASP A CA 1
ATOM 757 C C . ASP A 1 95 ? 11.237 13.980 -14.118 1.00 71.38 95 ASP A C 1
ATOM 759 O O . ASP A 1 95 ? 12.077 13.382 -13.442 1.00 71.38 95 ASP A O 1
ATOM 763 N N . ALA A 1 96 ? 10.399 13.345 -14.932 1.00 61.38 96 ALA A N 1
ATOM 764 C CA . ALA A 1 96 ? 10.465 11.920 -15.225 1.00 61.38 96 ALA A CA 1
ATOM 765 C C . ALA A 1 96 ? 10.002 11.674 -16.659 1.00 61.38 96 ALA A C 1
ATOM 767 O O . ALA A 1 96 ? 9.225 12.447 -17.218 1.00 61.38 96 ALA A O 1
ATOM 768 N N . SER A 1 97 ? 10.460 10.578 -17.254 1.00 55.50 97 SER A N 1
ATOM 769 C CA . SER A 1 97 ? 10.023 10.215 -18.596 1.00 55.50 97 SER A CA 1
ATOM 770 C C . SER A 1 97 ? 8.730 9.407 -18.542 1.00 55.50 97 SER A C 1
ATOM 772 O O . SER A 1 97 ? 8.756 8.231 -18.179 1.00 55.50 97 SER A O 1
ATOM 774 N N . VAL A 1 98 ? 7.591 10.056 -18.813 1.00 49.97 98 VAL A N 1
ATOM 775 C CA . VAL A 1 98 ? 6.248 9.446 -18.753 1.00 49.97 98 VAL A CA 1
ATOM 776 C C . VAL A 1 98 ? 5.249 10.153 -19.693 1.00 49.97 98 VAL A C 1
ATOM 778 O O . VAL A 1 98 ? 5.488 11.292 -20.091 1.00 49.97 98 VAL A O 1
ATOM 781 N N . PRO A 1 99 ? 4.074 9.556 -19.962 1.00 39.69 99 PRO A N 1
ATOM 782 C CA . PRO A 1 99 ? 2.935 10.245 -20.583 1.00 39.69 99 PRO A CA 1
ATOM 783 C C . PRO A 1 99 ? 2.176 11.147 -19.588 1.00 39.69 99 PRO A C 1
ATOM 785 O O . PRO A 1 99 ? 2.084 10.826 -18.401 1.00 39.69 99 PRO A O 1
ATOM 788 N N . THR A 1 100 ? 1.582 12.253 -20.061 1.00 38.03 100 THR A N 1
ATOM 789 C CA . THR A 1 100 ? 0.851 13.227 -19.215 1.00 38.03 100 THR A CA 1
ATOM 790 C C . THR A 1 100 ? -0.655 13.214 -19.476 1.00 38.03 100 THR A C 1
ATOM 792 O O . THR A 1 100 ? -1.096 13.160 -20.619 1.00 38.03 100 THR A O 1
ATOM 795 N N . VAL A 1 101 ? -1.449 13.331 -18.408 1.00 37.03 101 VAL A N 1
ATOM 796 C CA . VAL A 1 101 ? -2.911 13.439 -18.449 1.00 37.03 101 VAL A CA 1
ATOM 797 C C . VAL A 1 101 ? -3.354 14.651 -17.627 1.00 37.03 101 VAL A C 1
ATOM 799 O O . VAL A 1 101 ? -2.945 14.802 -16.477 1.00 37.03 101 VAL A O 1
ATOM 802 N N . VAL A 1 102 ? -4.211 15.496 -18.202 1.00 37.53 102 VAL A N 1
ATOM 803 C CA . VAL A 1 102 ? -4.752 16.713 -17.573 1.00 37.53 102 VAL A CA 1
ATOM 804 C C . VAL A 1 102 ? -6.248 16.816 -17.868 1.00 37.53 102 VAL A C 1
ATOM 806 O O . VAL A 1 102 ? -6.619 17.350 -18.906 1.00 37.53 102 VAL A O 1
ATOM 809 N N . ALA A 1 103 ? -7.115 16.302 -16.988 1.00 40.78 103 ALA A N 1
ATOM 810 C CA . ALA A 1 103 ? -8.419 16.929 -16.728 1.00 40.78 103 ALA A CA 1
ATOM 811 C C . ALA A 1 103 ? -9.146 16.337 -15.504 1.00 40.78 103 ALA A C 1
ATOM 813 O O . ALA A 1 103 ? -8.936 15.187 -15.122 1.00 40.78 103 ALA A O 1
ATOM 814 N N . ASN A 1 104 ? -9.997 17.173 -14.896 1.00 52.75 104 ASN A N 1
ATOM 815 C CA . ASN A 1 104 ? -10.583 16.975 -13.566 1.00 52.75 104 ASN A CA 1
ATOM 816 C C . ASN A 1 104 ? -12.030 16.443 -13.582 1.00 52.75 104 ASN A C 1
ATOM 818 O O . ASN A 1 104 ? -12.507 15.996 -12.544 1.00 52.75 104 ASN A O 1
ATOM 822 N N . ASP A 1 105 ? -12.698 16.414 -14.740 1.00 59.84 105 ASP A N 1
ATOM 823 C CA . ASP A 1 105 ? -14.140 16.100 -14.810 1.00 59.84 105 ASP A CA 1
ATOM 824 C C . ASP A 1 105 ? -14.442 14.654 -15.231 1.00 59.84 105 ASP A C 1
ATOM 826 O O . ASP A 1 105 ? -15.593 14.225 -15.242 1.00 59.84 105 ASP A O 1
ATOM 830 N N . TRP A 1 106 ? -13.415 13.876 -15.579 1.00 72.62 106 TRP A N 1
ATOM 831 C CA . TRP A 1 106 ? -13.582 12.515 -16.100 1.00 72.62 106 TRP A CA 1
ATOM 832 C C . TRP A 1 106 ? -12.819 11.447 -15.318 1.00 72.62 106 TRP A C 1
ATOM 834 O O . TRP A 1 106 ? -13.038 10.265 -15.564 1.00 72.62 106 TRP A O 1
ATOM 844 N N . GLY A 1 107 ? -11.952 11.813 -14.365 1.00 75.31 107 GLY A N 1
ATOM 845 C CA . GLY A 1 107 ? -11.095 10.847 -13.659 1.00 75.31 107 GLY A CA 1
ATOM 846 C C . GLY A 1 107 ? -11.884 9.711 -13.000 1.00 75.31 107 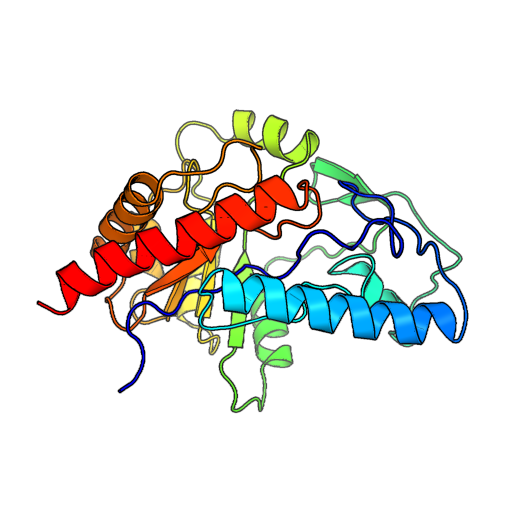GLY A C 1
ATOM 847 O O . GLY A 1 107 ? -11.530 8.542 -13.146 1.00 75.31 107 GLY A O 1
ATOM 848 N N . ILE A 1 108 ? -13.008 10.045 -12.359 1.00 78.69 108 ILE A N 1
ATOM 849 C CA . ILE A 1 108 ? -13.914 9.057 -11.758 1.00 78.69 108 ILE A CA 1
ATOM 850 C C . ILE A 1 108 ? -14.671 8.270 -12.829 1.00 78.69 108 ILE A C 1
ATOM 852 O O . ILE A 1 108 ? -14.765 7.058 -12.716 1.00 78.69 108 ILE A O 1
ATOM 856 N N . ALA A 1 109 ? -15.133 8.907 -13.908 1.00 83.19 109 ALA A N 1
ATOM 857 C CA . ALA A 1 109 ? -15.794 8.199 -15.008 1.00 83.19 109 ALA A CA 1
ATOM 858 C C . ALA A 1 109 ? -14.869 7.167 -15.683 1.00 83.19 109 ALA A C 1
ATOM 860 O O . ALA A 1 109 ? -15.310 6.080 -16.054 1.00 83.19 109 ALA A O 1
ATOM 861 N N . THR A 1 110 ? -13.575 7.465 -15.801 1.00 85.62 110 THR A N 1
ATOM 862 C CA . THR A 1 110 ? -12.575 6.508 -16.292 1.00 85.62 110 THR A CA 1
ATOM 863 C C . THR A 1 110 ? -12.345 5.375 -15.298 1.00 85.62 110 THR A C 1
ATOM 865 O O . THR A 1 110 ? -12.244 4.221 -15.711 1.00 85.62 110 THR A O 1
ATOM 868 N N . LEU A 1 111 ? -12.306 5.679 -13.998 1.00 85.81 111 LEU A N 1
ATOM 869 C CA . LEU A 1 111 ? -12.190 4.671 -12.945 1.00 85.81 111 LEU A CA 1
ATOM 870 C C . LEU A 1 111 ? -13.396 3.713 -12.945 1.00 85.81 111 LEU A C 1
ATOM 872 O O . LEU A 1 111 ? -13.214 2.499 -12.946 1.00 85.81 111 LEU A O 1
ATOM 876 N N . GLU A 1 112 ? -14.609 4.253 -13.050 1.00 87.50 112 GLU A N 1
ATOM 877 C CA . GLU A 1 112 ? -15.863 3.508 -13.222 1.00 87.50 112 GLU A CA 1
ATOM 878 C C . GLU A 1 112 ? -15.823 2.618 -14.464 1.00 87.50 112 GLU A C 1
ATOM 880 O O . GLU A 1 112 ? -16.112 1.422 -14.413 1.00 87.50 112 GLU A O 1
ATOM 885 N N . ARG A 1 113 ? -15.397 3.178 -15.602 1.00 92.25 113 ARG A N 1
ATOM 886 C CA . ARG A 1 113 ? -15.310 2.422 -16.851 1.00 92.25 113 ARG A CA 1
ATOM 887 C C . ARG A 1 113 ? -14.311 1.270 -16.761 1.00 92.25 113 ARG A C 1
ATOM 889 O O . ARG A 1 113 ? -14.577 0.220 -17.349 1.00 92.25 113 ARG A O 1
ATOM 896 N N . ALA A 1 114 ? -13.200 1.467 -16.050 1.00 91.00 114 ALA A N 1
ATOM 897 C CA . ALA A 1 114 ? -12.193 0.439 -15.797 1.00 91.00 114 ALA A CA 1
ATOM 898 C C . ALA A 1 114 ? -12.707 -0.662 -14.853 1.00 91.00 114 ALA A C 1
ATOM 900 O O . ALA A 1 114 ? -12.354 -1.826 -15.029 1.00 91.00 114 ALA A O 1
ATOM 901 N N . ALA A 1 115 ? -13.561 -0.311 -13.887 1.00 92.62 115 ALA A N 1
ATOM 902 C CA . ALA A 1 115 ? -14.179 -1.251 -12.952 1.00 92.62 115 ALA A CA 1
ATOM 903 C C . ALA A 1 115 ? -15.429 -1.961 -13.512 1.00 92.62 115 ALA A C 1
ATOM 905 O O . ALA A 1 115 ? -15.901 -2.942 -12.933 1.00 92.62 115 ALA A O 1
ATOM 906 N N . GLN A 1 116 ? -15.979 -1.482 -14.631 1.00 94.94 116 GLN A N 1
ATOM 907 C CA . GLN A 1 116 ? -17.255 -1.948 -15.166 1.00 94.94 116 GLN A CA 1
ATOM 908 C C . GLN A 1 116 ? -17.274 -3.466 -15.417 1.00 94.94 116 GLN A C 1
ATOM 910 O O . GLN A 1 116 ? -16.513 -3.992 -16.227 1.00 94.94 116 GLN A O 1
ATOM 915 N N . GLY A 1 117 ? -18.223 -4.154 -14.776 1.00 95.69 117 GLY A N 1
ATOM 916 C CA . GLY A 1 117 ? -18.454 -5.593 -14.947 1.00 95.69 117 GLY A CA 1
ATOM 917 C C . GLY A 1 117 ? -17.584 -6.491 -14.064 1.00 95.69 117 GLY A C 1
ATOM 918 O O . GLY A 1 117 ? -17.746 -7.710 -14.112 1.00 95.69 117 GLY A O 1
ATOM 919 N N . LEU A 1 118 ? -16.696 -5.922 -13.243 1.00 95.88 118 LEU A N 1
ATOM 920 C CA . LEU A 1 118 ? -15.955 -6.693 -12.251 1.00 95.88 118 LEU A CA 1
ATOM 921 C C . LEU A 1 118 ? -16.885 -7.153 -11.123 1.00 95.88 118 LEU A C 1
ATOM 923 O O . LEU A 1 118 ? -17.696 -6.391 -10.606 1.00 95.88 118 LEU A O 1
ATOM 927 N N . THR A 1 119 ? -16.737 -8.415 -10.723 1.00 96.00 119 THR A N 1
ATOM 928 C CA . THR A 1 119 ? -17.419 -8.993 -9.553 1.00 96.00 119 THR A CA 1
ATOM 929 C C . THR A 1 119 ? -16.505 -9.086 -8.331 1.00 96.00 119 THR A C 1
ATOM 931 O O . THR A 1 119 ? -16.963 -9.398 -7.234 1.00 96.00 119 THR A O 1
ATOM 934 N N . ALA A 1 120 ? -15.200 -8.882 -8.525 1.00 96.38 120 ALA A N 1
ATOM 935 C CA . ALA A 1 120 ? -14.222 -8.793 -7.450 1.00 96.38 120 ALA A CA 1
ATOM 936 C C . ALA A 1 120 ? -14.260 -7.399 -6.813 1.00 96.38 120 ALA A C 1
ATOM 938 O O . ALA A 1 120 ? -14.653 -6.433 -7.465 1.00 96.38 120 ALA A O 1
ATOM 939 N N . LYS A 1 121 ? -13.794 -7.293 -5.562 1.00 96.50 121 LYS A N 1
ATOM 940 C CA . LYS A 1 121 ? -13.629 -5.990 -4.913 1.00 96.50 121 LYS A CA 1
ATOM 941 C C . LYS A 1 121 ? -12.623 -5.136 -5.679 1.00 96.50 121 LYS A C 1
ATOM 943 O O . LYS A 1 121 ? -11.557 -5.613 -6.068 1.00 96.50 121 LYS A O 1
ATOM 948 N N . THR A 1 122 ? -12.949 -3.865 -5.821 1.00 97.56 122 THR A N 1
ATOM 949 C CA . THR A 1 122 ? -12.144 -2.852 -6.493 1.00 97.56 122 THR A CA 1
ATOM 950 C C . THR A 1 122 ? -11.558 -1.879 -5.480 1.00 97.56 122 THR A C 1
ATOM 952 O O . THR A 1 122 ? -12.197 -1.524 -4.489 1.00 97.56 122 THR A O 1
ATOM 955 N N . ALA A 1 123 ? -10.319 -1.453 -5.712 1.00 97.31 123 ALA A N 1
ATOM 956 C CA . ALA A 1 123 ? -9.625 -0.527 -4.832 1.00 97.31 123 ALA A CA 1
ATOM 957 C C . ALA A 1 123 ? -9.007 0.621 -5.625 1.00 97.31 123 ALA A C 1
ATOM 959 O O . ALA A 1 123 ? -8.446 0.410 -6.700 1.00 97.31 123 ALA A O 1
ATOM 960 N N . VAL A 1 124 ? -9.055 1.824 -5.057 1.00 94.94 124 VAL A N 1
ATOM 961 C CA . VAL A 1 124 ? -8.280 2.974 -5.527 1.00 94.94 124 VAL A CA 1
ATOM 962 C C . VAL A 1 124 ? -7.260 3.362 -4.464 1.00 94.94 124 VAL A C 1
ATOM 964 O O . VAL A 1 124 ? -7.590 3.455 -3.285 1.00 94.94 124 VAL A O 1
ATOM 967 N N . HIS A 1 125 ? -6.012 3.588 -4.870 1.00 96.19 125 HIS A N 1
ATOM 968 C CA . HIS A 1 125 ? -4.949 4.054 -3.983 1.00 96.19 125 HIS A CA 1
ATOM 969 C C . HIS A 1 125 ? -4.576 5.497 -4.315 1.00 96.19 125 HIS A C 1
ATOM 971 O O . HIS A 1 125 ? -4.199 5.801 -5.448 1.00 96.19 125 HIS A O 1
ATOM 977 N N . ILE A 1 126 ? -4.658 6.384 -3.322 1.00 86.75 126 ILE A N 1
ATOM 978 C CA . ILE A 1 126 ? -4.295 7.796 -3.455 1.00 86.75 126 ILE A CA 1
ATOM 979 C C . ILE A 1 126 ? -3.370 8.157 -2.293 1.00 86.75 126 ILE A C 1
ATOM 981 O O . ILE A 1 126 ? -3.777 8.123 -1.136 1.00 86.75 126 ILE A O 1
ATOM 985 N N . CYS A 1 127 ? -2.129 8.539 -2.593 1.00 88.81 127 CYS A N 1
ATOM 986 C CA . CYS A 1 127 ? -1.100 8.852 -1.597 1.00 88.81 127 CYS A CA 1
ATOM 987 C C . CYS A 1 127 ? -0.288 10.101 -1.965 1.00 88.81 127 CYS A C 1
ATOM 989 O O . CYS A 1 127 ? -0.424 10.673 -3.053 1.00 88.81 127 CYS A O 1
ATOM 991 N N . TYR A 1 128 ? 0.630 10.492 -1.080 1.00 84.62 128 TYR A N 1
ATOM 992 C CA . TYR A 1 128 ? 1.542 11.621 -1.277 1.00 84.62 128 TYR A CA 1
ATOM 993 C C . TYR A 1 128 ? 2.861 11.188 -1.947 1.00 84.62 128 TYR A C 1
ATOM 995 O O . TYR A 1 128 ? 3.689 12.036 -2.297 1.00 84.62 128 TYR A O 1
ATOM 1003 N N . GLY A 1 129 ? 2.996 9.895 -2.259 1.00 77.50 129 GLY A N 1
ATOM 1004 C CA . GLY A 1 129 ? 4.020 9.306 -3.122 1.00 77.50 129 GLY A CA 1
ATOM 1005 C C . GLY A 1 129 ? 5.110 8.538 -2.374 1.00 77.50 129 GLY A C 1
ATOM 1006 O O . GLY A 1 129 ? 5.180 8.550 -1.150 1.00 77.50 129 GLY A O 1
ATOM 1007 N N . TYR A 1 130 ? 5.990 7.894 -3.147 1.00 80.06 130 TYR A N 1
ATOM 1008 C CA . TYR A 1 130 ? 7.146 7.153 -2.636 1.00 80.06 130 TYR A CA 1
ATOM 1009 C C . TYR A 1 130 ? 8.060 7.995 -1.735 1.00 80.06 130 TYR A C 1
ATOM 1011 O O . TYR A 1 130 ? 8.125 9.221 -1.880 1.00 80.06 130 TYR A O 1
ATOM 1019 N N . GLY A 1 131 ? 8.832 7.312 -0.886 1.00 80.81 131 GLY A N 1
ATOM 1020 C CA . GLY A 1 131 ? 9.844 7.859 0.024 1.00 80.81 131 GLY A CA 1
ATOM 1021 C C . GLY A 1 131 ? 11.085 8.471 -0.631 1.00 80.81 131 GLY A C 1
ATOM 1022 O O . GLY A 1 131 ? 12.200 8.227 -0.198 1.00 80.81 131 GLY A O 1
ATOM 1023 N N . ILE A 1 132 ? 10.913 9.258 -1.690 1.00 80.88 132 ILE A N 1
ATOM 1024 C CA . ILE A 1 132 ? 12.001 9.930 -2.408 1.00 80.88 132 ILE A CA 1
ATOM 1025 C C . ILE A 1 132 ? 12.114 11.398 -1.989 1.00 80.88 132 ILE A C 1
ATOM 1027 O O . ILE A 1 132 ? 11.116 12.034 -1.635 1.00 80.88 132 ILE A O 1
ATOM 1031 N N . LYS A 1 133 ? 13.320 11.968 -2.112 1.00 83.56 133 LYS A N 1
ATOM 1032 C CA . LYS A 1 133 ? 13.630 13.355 -1.718 1.00 83.56 133 LYS A CA 1
ATOM 1033 C C . LYS A 1 133 ? 12.645 14.392 -2.271 1.00 83.56 133 LYS A C 1
ATOM 1035 O O . LYS A 1 133 ? 12.211 15.277 -1.542 1.00 83.56 133 LYS A O 1
ATOM 1040 N N . ALA A 1 134 ? 12.244 14.260 -3.536 1.00 80.12 134 ALA A N 1
ATOM 1041 C CA . ALA A 1 134 ? 11.292 15.182 -4.157 1.00 80.12 134 ALA A CA 1
ATOM 1042 C C . ALA A 1 134 ? 9.936 15.224 -3.423 1.00 80.12 134 ALA A C 1
ATOM 1044 O O . ALA A 1 134 ? 9.345 16.291 -3.263 1.00 80.12 134 ALA A O 1
ATOM 1045 N N . ASN A 1 135 ? 9.450 14.076 -2.941 1.00 81.00 135 ASN A N 1
ATOM 1046 C CA . ASN A 1 135 ? 8.178 13.997 -2.225 1.00 81.00 135 ASN A CA 1
ATOM 1047 C C . ASN A 1 135 ? 8.321 14.449 -0.774 1.00 81.00 135 ASN A C 1
ATOM 1049 O O . ASN A 1 135 ? 7.432 15.132 -0.274 1.00 81.00 135 ASN A O 1
ATOM 1053 N N . THR A 1 136 ? 9.425 14.111 -0.101 1.00 83.31 136 THR A N 1
ATOM 1054 C CA . THR A 1 136 ? 9.652 14.538 1.287 1.00 83.31 136 THR A CA 1
ATOM 1055 C C . THR A 1 136 ? 9.876 16.045 1.397 1.00 83.31 136 THR A C 1
ATOM 1057 O O . THR A 1 136 ? 9.385 16.657 2.342 1.00 83.31 136 THR A O 1
ATOM 1060 N N . ASP A 1 137 ? 10.535 16.674 0.420 1.00 85.31 137 ASP A N 1
ATOM 1061 C CA . ASP A 1 137 ? 10.660 18.133 0.368 1.00 85.31 137 ASP A CA 1
ATOM 1062 C C . ASP A 1 137 ? 9.324 18.813 0.049 1.00 85.31 137 ASP A C 1
ATOM 1064 O O . ASP A 1 137 ? 8.963 19.778 0.719 1.00 85.31 137 ASP A O 1
ATOM 1068 N N . TRP A 1 138 ? 8.541 18.273 -0.889 1.00 83.12 138 TRP A N 1
ATOM 1069 C CA . TRP A 1 138 ? 7.190 18.771 -1.163 1.00 83.12 138 TRP A CA 1
ATOM 1070 C C . TRP A 1 138 ? 6.258 18.652 0.051 1.00 83.12 138 TRP A C 1
ATOM 1072 O O . TRP A 1 138 ? 5.550 19.599 0.373 1.00 83.12 138 TRP A O 1
ATOM 1082 N N . LYS A 1 139 ? 6.296 17.539 0.795 1.00 84.62 139 LYS A N 1
ATOM 1083 C CA . LYS A 1 139 ? 5.490 17.352 2.018 1.00 84.62 139 LYS A CA 1
ATOM 1084 C C . LYS A 1 139 ? 5.717 18.462 3.054 1.00 84.62 139 LYS A C 1
ATOM 1086 O O . LYS A 1 139 ? 4.781 18.841 3.757 1.00 84.62 139 LYS A O 1
ATOM 1091 N N . LYS A 1 140 ? 6.924 19.039 3.124 1.00 88.75 140 LYS A N 1
ATOM 1092 C CA . LYS A 1 140 ? 7.237 20.167 4.026 1.00 88.75 140 LYS A CA 1
ATOM 1093 C C . LYS A 1 140 ? 6.505 21.457 3.639 1.00 88.75 140 LYS A C 1
ATOM 1095 O O . LYS A 1 140 ? 6.309 22.306 4.503 1.00 88.75 140 LYS A O 1
ATOM 1100 N N . THR A 1 141 ? 6.084 21.608 2.380 1.00 86.56 141 THR A N 1
ATOM 1101 C CA . THR A 1 141 ? 5.394 22.812 1.882 1.00 86.56 141 THR A CA 1
ATOM 1102 C C . THR A 1 141 ? 3.876 22.753 2.047 1.00 86.56 141 THR A C 1
ATOM 1104 O O . THR A 1 141 ? 3.202 23.737 1.766 1.00 86.56 141 THR A O 1
ATOM 1107 N N . LEU A 1 142 ? 3.318 21.616 2.474 1.00 79.94 142 LEU A N 1
ATOM 1108 C CA . LEU A 1 142 ? 1.870 21.375 2.512 1.00 79.94 142 LEU A CA 1
ATOM 1109 C C . LEU A 1 142 ? 1.155 21.972 3.738 1.00 79.94 142 LEU A C 1
ATOM 1111 O O . LEU A 1 142 ? -0.032 21.736 3.931 1.00 79.94 142 LEU A O 1
ATOM 1115 N N . GLY A 1 143 ? 1.857 22.749 4.565 1.00 90.25 143 GLY A N 1
ATOM 1116 C CA . GLY A 1 143 ? 1.266 23.401 5.734 1.00 90.25 143 GLY A CA 1
ATOM 1117 C C . GLY A 1 143 ? 0.937 22.435 6.875 1.00 90.25 143 GLY A C 1
ATOM 1118 O O . GLY A 1 143 ? 1.523 21.353 6.990 1.00 90.25 143 GLY A O 1
ATOM 1119 N N . SER A 1 144 ? 0.054 22.866 7.777 1.00 93.38 144 SER A N 1
ATOM 1120 C CA . SER A 1 144 ? -0.319 22.128 8.991 1.00 93.38 144 SER A CA 1
ATOM 1121 C C . SER A 1 144 ? -1.333 21.013 8.752 1.00 93.38 144 SER A C 1
ATOM 1123 O O . SER A 1 144 ? -1.359 20.086 9.549 1.00 93.38 144 SER A O 1
ATOM 1125 N N . GLU A 1 145 ? -2.121 21.082 7.675 1.00 92.56 145 GLU A N 1
ATOM 1126 C CA . GLU A 1 145 ? -3.132 20.081 7.324 1.00 92.56 145 GLU A CA 1
ATOM 1127 C C . GLU A 1 145 ? -3.111 19.767 5.828 1.00 92.56 145 GLU A C 1
ATOM 1129 O O . GLU A 1 145 ? -3.120 20.666 4.986 1.00 92.56 145 GLU A O 1
ATOM 1134 N N . TRP A 1 146 ? -3.110 18.480 5.490 1.00 87.38 146 TRP A N 1
ATOM 1135 C CA . TRP A 1 146 ? -3.125 17.993 4.112 1.00 87.38 146 TRP A CA 1
ATOM 1136 C C . TRP A 1 146 ? -4.554 17.589 3.737 1.00 87.38 146 TRP A C 1
ATOM 1138 O O . TRP A 1 146 ? -4.989 16.466 3.989 1.00 87.38 146 TRP A O 1
ATOM 1148 N N . ARG A 1 147 ? -5.312 18.538 3.176 1.00 84.69 147 ARG A N 1
ATOM 1149 C CA . ARG A 1 147 ? -6.755 18.391 2.904 1.00 84.69 147 ARG A CA 1
ATOM 1150 C C . ARG A 1 147 ? -7.100 17.997 1.461 1.00 84.69 147 ARG A C 1
ATOM 1152 O O . ARG A 1 147 ? -8.240 18.116 1.032 1.00 84.69 147 ARG A O 1
ATOM 1159 N N . GLN A 1 148 ? -6.134 17.510 0.681 1.00 82.38 148 GLN A N 1
ATOM 1160 C CA . GLN A 1 148 ? -6.315 17.175 -0.741 1.00 82.38 148 GLN A CA 1
ATOM 1161 C C . GLN A 1 148 ? -7.427 16.136 -0.970 1.00 82.38 148 GLN A C 1
ATOM 1163 O O . GLN A 1 148 ? -8.115 16.176 -1.989 1.00 82.38 148 GLN A O 1
ATOM 1168 N N . TYR A 1 149 ? -7.630 15.230 -0.012 1.00 80.56 149 TYR A N 1
ATOM 1169 C CA . TYR A 1 149 ? -8.673 14.211 -0.079 1.00 80.56 149 TYR A CA 1
ATOM 1170 C C . TYR A 1 149 ? -10.101 14.777 -0.099 1.00 80.56 149 TYR A C 1
ATOM 1172 O O . TYR A 1 149 ? -10.959 14.177 -0.743 1.00 80.56 149 TYR A O 1
ATOM 1180 N N . GLU A 1 150 ? -10.355 15.957 0.482 1.00 81.12 150 GLU A N 1
ATOM 1181 C CA . GLU A 1 150 ? -11.689 16.590 0.486 1.00 81.12 150 GLU A CA 1
ATOM 1182 C C . GLU A 1 150 ? -12.259 16.804 -0.916 1.00 81.12 150 GLU A C 1
ATOM 1184 O O . GLU A 1 150 ? -13.470 16.785 -1.113 1.00 81.12 150 GLU A O 1
ATOM 1189 N N . GLN A 1 151 ? -11.383 16.979 -1.906 1.00 75.94 151 GLN A N 1
ATOM 1190 C CA . GLN A 1 151 ? -11.781 17.209 -3.292 1.00 75.94 151 GLN A CA 1
ATOM 1191 C C . GLN A 1 151 ? -12.229 15.924 -3.999 1.00 75.94 151 GLN A C 1
ATOM 1193 O O . GLN A 1 151 ? -12.977 15.982 -4.970 1.00 75.94 151 GLN A O 1
ATOM 1198 N N . THR A 1 152 ? -11.752 14.760 -3.547 1.00 78.38 152 THR A N 1
ATOM 1199 C CA . THR A 1 152 ? -11.945 13.475 -4.246 1.00 78.38 152 THR A CA 1
ATOM 1200 C C . THR A 1 152 ? -12.876 12.526 -3.502 1.00 78.38 152 THR A C 1
ATOM 1202 O O . THR A 1 152 ? -13.598 11.764 -4.142 1.00 78.38 152 THR A O 1
ATOM 1205 N N . PHE A 1 153 ? -12.917 12.599 -2.171 1.00 87.19 153 PHE A N 1
ATOM 1206 C CA . PHE A 1 153 ? -13.714 11.720 -1.318 1.00 87.19 153 PHE A CA 1
ATOM 1207 C C . PHE A 1 153 ? -15.219 11.750 -1.613 1.00 87.19 153 PHE A C 1
ATOM 1209 O O . PHE A 1 153 ? -15.778 10.665 -1.756 1.00 87.19 153 PHE A O 1
ATOM 1216 N N . PRO A 1 154 ? -15.881 12.909 -1.820 1.00 87.31 154 PRO A N 1
ATOM 1217 C CA . PRO A 1 154 ? -17.303 12.924 -2.173 1.00 87.31 154 PRO A CA 1
ATOM 1218 C C . PRO A 1 154 ? -17.611 12.158 -3.467 1.00 87.31 154 PRO A C 1
ATOM 1220 O O . PRO A 1 154 ? -18.603 11.435 -3.547 1.00 87.31 154 PRO A O 1
ATOM 1223 N N . ASN A 1 155 ? -16.728 12.257 -4.465 1.00 82.94 155 ASN A N 1
ATOM 1224 C CA . ASN A 1 155 ? -16.911 11.543 -5.727 1.00 82.94 155 ASN A CA 1
ATOM 1225 C C . ASN A 1 155 ? -16.631 10.042 -5.575 1.00 82.94 155 ASN A C 1
ATOM 1227 O O . ASN A 1 155 ? -17.347 9.223 -6.142 1.00 82.94 155 ASN A O 1
ATOM 1231 N N . LEU A 1 156 ? -15.619 9.665 -4.787 1.00 87.25 156 LEU A N 1
ATOM 1232 C CA . LEU A 1 156 ? -15.330 8.260 -4.479 1.00 87.25 156 LEU A CA 1
ATOM 1233 C C . LEU A 1 156 ? -16.437 7.609 -3.647 1.00 87.25 156 LEU A C 1
ATOM 1235 O O . LEU A 1 156 ? -16.763 6.444 -3.871 1.00 87.25 156 LEU A O 1
ATOM 1239 N N . GLN A 1 157 ? -17.061 8.359 -2.742 1.00 93.19 157 GLN A N 1
ATOM 1240 C CA . GLN A 1 157 ? -18.210 7.892 -1.976 1.00 93.19 157 GLN A CA 1
ATOM 1241 C C . GLN A 1 157 ? -19.389 7.547 -2.888 1.00 93.19 157 GLN A C 1
ATOM 1243 O O . GLN A 1 157 ? -20.026 6.512 -2.700 1.00 93.19 157 GLN A O 1
ATOM 1248 N N . ALA A 1 158 ? -19.647 8.388 -3.894 1.00 89.94 158 ALA A N 1
ATOM 1249 C CA . ALA A 1 158 ? -20.689 8.157 -4.892 1.00 89.94 158 ALA A CA 1
ATOM 1250 C C . ALA A 1 158 ? -20.331 7.069 -5.927 1.00 89.94 158 ALA A C 1
ATOM 1252 O O . ALA A 1 158 ? -21.226 6.568 -6.604 1.00 89.94 158 ALA A O 1
ATOM 1253 N N . SER A 1 159 ? -19.049 6.710 -6.058 1.00 91.88 159 SER A N 1
ATOM 1254 C CA . SER A 1 159 ? -18.567 5.718 -7.028 1.00 91.88 159 SER A CA 1
ATOM 1255 C C . SER A 1 159 ? -18.896 4.274 -6.628 1.00 91.88 159 SER A C 1
ATOM 1257 O O . SER A 1 159 ? -19.166 3.982 -5.457 1.00 91.88 159 SER A O 1
ATOM 1259 N N . THR A 1 160 ? -18.792 3.336 -7.568 1.00 95.19 160 THR A N 1
ATOM 1260 C CA . THR A 1 160 ? -18.924 1.894 -7.312 1.00 95.19 160 THR A CA 1
ATOM 1261 C C . THR A 1 160 ? -17.665 1.264 -6.719 1.00 95.19 160 THR A C 1
ATOM 1263 O O . THR A 1 160 ? -17.676 0.073 -6.430 1.00 95.19 160 THR A O 1
ATOM 1266 N N . ILE A 1 161 ? -16.582 2.024 -6.528 1.00 94.94 161 ILE A N 1
ATOM 1267 C CA . ILE A 1 161 ? -15.328 1.491 -5.985 1.00 94.94 161 ILE A CA 1
ATOM 1268 C C . ILE A 1 161 ? -15.519 1.057 -4.532 1.00 94.94 161 ILE A C 1
ATOM 1270 O O . ILE A 1 161 ? -16.078 1.803 -3.727 1.00 94.94 161 ILE A O 1
ATOM 1274 N N . ASP A 1 162 ? -15.065 -0.148 -4.191 1.00 97.94 162 ASP A N 1
ATOM 1275 C CA . ASP A 1 162 ? -15.332 -0.762 -2.884 1.00 97.94 162 ASP A CA 1
ATOM 1276 C C . ASP A 1 162 ? -14.393 -0.251 -1.784 1.00 97.94 162 ASP A C 1
ATOM 1278 O O . ASP A 1 162 ? -14.811 -0.049 -0.638 1.00 97.94 162 ASP A O 1
ATOM 1282 N N . ILE A 1 163 ? -13.112 -0.080 -2.130 1.00 98.50 163 ILE A N 1
ATOM 1283 C CA . ILE A 1 163 ? -12.022 0.169 -1.186 1.00 98.50 163 ILE A CA 1
ATOM 1284 C C . ILE A 1 163 ? -11.264 1.450 -1.553 1.00 98.50 163 ILE A C 1
ATOM 1286 O O . ILE A 1 163 ? -10.847 1.639 -2.697 1.00 98.50 163 ILE A O 1
ATOM 1290 N N . VAL A 1 164 ? -11.004 2.305 -0.564 1.00 97.31 164 VAL A N 1
ATOM 1291 C CA . VAL A 1 164 ? -10.140 3.486 -0.713 1.00 97.31 164 VAL A CA 1
ATOM 1292 C C . VAL A 1 164 ? -8.881 3.308 0.138 1.00 97.31 164 VAL A C 1
ATOM 1294 O O . VAL A 1 164 ? -8.967 3.158 1.354 1.00 97.31 164 VAL A O 1
ATOM 1297 N N . SER A 1 165 ? -7.706 3.310 -0.494 1.00 98.50 165 SER A N 1
ATOM 1298 C CA . SER A 1 165 ? -6.398 3.214 0.163 1.00 98.50 165 SER A CA 1
ATOM 1299 C C . SER A 1 165 ? -5.725 4.573 0.284 1.00 98.50 165 SER A C 1
ATOM 1301 O O . SER A 1 165 ? -5.588 5.299 -0.704 1.00 98.50 165 SER A O 1
ATOM 1303 N N . LEU A 1 166 ? -5.306 4.891 1.510 1.00 94.25 166 LEU A N 1
ATOM 1304 C CA . LEU A 1 166 ? -4.907 6.225 1.939 1.00 94.25 166 LEU A CA 1
ATOM 1305 C C . LEU A 1 166 ? -3.546 6.221 2.634 1.00 94.25 166 LEU A C 1
ATOM 1307 O O . LEU A 1 166 ? -3.118 5.226 3.217 1.00 94.25 166 LEU A O 1
ATOM 1311 N N . GLU A 1 167 ? -2.908 7.384 2.629 1.00 97.31 167 GLU A N 1
ATOM 1312 C CA . GLU A 1 167 ? -1.740 7.680 3.448 1.00 97.31 167 GLU A CA 1
ATOM 1313 C C . GLU A 1 167 ? -2.173 8.385 4.743 1.00 97.31 167 GLU A C 1
ATOM 1315 O O . GLU A 1 167 ? -2.875 9.396 4.686 1.00 97.31 167 GLU A O 1
ATOM 1320 N N . CYS A 1 168 ? -1.757 7.853 5.900 1.00 97.31 168 CYS A N 1
ATOM 1321 C CA . CYS A 1 168 ? -2.144 8.361 7.220 1.00 97.31 168 CYS A CA 1
ATOM 1322 C C . CYS A 1 168 ? -0.956 8.486 8.193 1.00 97.31 168 CYS A C 1
ATOM 1324 O O . CYS A 1 168 ? -0.741 9.571 8.736 1.00 97.31 168 CYS A O 1
ATOM 1326 N N . GLN A 1 169 ? -0.164 7.427 8.399 1.00 97.75 169 GLN A N 1
ATOM 1327 C CA . GLN A 1 169 ? 0.956 7.395 9.352 1.00 97.75 169 GLN A CA 1
ATOM 1328 C C . GLN A 1 169 ? 1.942 8.531 9.080 1.00 97.75 169 GLN A C 1
ATOM 1330 O O . GLN A 1 169 ? 2.377 8.699 7.941 1.00 97.75 169 GLN A O 1
ATOM 1335 N N . ASN A 1 170 ? 2.293 9.308 10.110 1.00 96.31 170 ASN A N 1
ATOM 1336 C CA . ASN A 1 170 ? 3.164 10.493 10.024 1.00 96.31 170 ASN A CA 1
ATOM 1337 C C . ASN A 1 170 ? 2.740 11.561 8.991 1.00 96.31 170 ASN A C 1
ATOM 1339 O O . ASN A 1 170 ? 3.497 12.496 8.713 1.00 96.31 170 ASN A O 1
ATOM 1343 N N . SER A 1 171 ? 1.541 11.453 8.419 1.00 93.00 171 SER A N 1
ATOM 1344 C CA . SER A 1 171 ? 0.971 12.489 7.567 1.00 93.00 171 SER A CA 1
ATOM 1345 C C . SER A 1 171 ? 0.382 13.613 8.423 1.00 93.00 171 SER A C 1
ATOM 1347 O O . SER A 1 171 ? 0.225 13.488 9.638 1.00 93.00 171 SER A O 1
ATOM 1349 N N . ARG A 1 172 ? 0.019 14.721 7.774 1.00 94.44 172 ARG A N 1
ATOM 1350 C CA . ARG A 1 172 ? -0.826 15.758 8.385 1.00 94.44 172 ARG A CA 1
ATOM 1351 C C . ARG A 1 172 ? -2.240 15.743 7.809 1.00 94.44 172 ARG A C 1
ATOM 1353 O O . ARG A 1 172 ? -2.898 16.777 7.767 1.00 94.44 172 ARG A O 1
ATOM 1360 N N . VAL A 1 173 ? -2.683 14.597 7.296 1.00 91.62 173 VAL A N 1
ATOM 1361 C CA . VAL A 1 173 ? -4.060 14.418 6.835 1.00 91.62 173 VAL A CA 1
ATOM 1362 C C . VAL A 1 173 ? -4.966 14.367 8.069 1.00 91.62 173 VAL A C 1
ATOM 1364 O O . VAL A 1 173 ? -4.736 13.525 8.940 1.00 91.62 173 VAL A O 1
ATOM 1367 N N . PRO A 1 174 ? -5.986 15.233 8.176 1.00 97.06 174 PRO A N 1
ATOM 1368 C CA . PRO A 1 174 ? -6.970 15.128 9.246 1.00 97.06 174 PRO A CA 1
ATOM 1369 C C . PRO A 1 174 ? -7.724 13.794 9.135 1.00 97.06 174 PRO A C 1
ATOM 1371 O O . PRO A 1 174 ? -8.324 13.489 8.105 1.00 97.06 174 PRO A O 1
ATOM 1374 N N . MET A 1 175 ? -7.640 12.956 10.175 1.00 98.00 175 MET A N 1
ATOM 1375 C CA . MET A 1 175 ? -8.193 11.591 10.144 1.00 98.00 175 MET A CA 1
ATOM 1376 C C . MET A 1 175 ? -9.726 11.584 10.003 1.00 98.00 175 MET A C 1
ATOM 1378 O O . MET A 1 175 ? -10.297 10.640 9.463 1.00 98.00 175 MET A O 1
ATOM 1382 N N . ASP A 1 176 ? -10.387 12.659 10.433 1.00 97.94 176 ASP A N 1
ATOM 1383 C CA . ASP A 1 176 ? -11.828 12.871 10.302 1.00 97.94 176 ASP A CA 1
ATOM 1384 C C . ASP A 1 176 ? -12.298 13.009 8.850 1.00 97.94 176 ASP A C 1
ATOM 1386 O O . ASP A 1 176 ? -13.473 12.784 8.575 1.00 97.94 176 ASP A O 1
ATOM 1390 N N . LEU A 1 177 ? -11.400 13.266 7.889 1.00 94.12 177 LEU A N 1
ATOM 1391 C CA . LEU A 1 177 ? -11.756 13.233 6.468 1.00 94.12 177 LEU A CA 1
ATOM 1392 C C . LEU A 1 177 ? -12.284 11.864 6.023 1.00 94.12 177 LEU A C 1
ATOM 1394 O O . LEU A 1 177 ? -13.065 11.807 5.077 1.00 94.12 177 LEU A O 1
ATOM 1398 N N . ILE A 1 178 ? -11.911 10.773 6.704 1.00 98.19 178 ILE A N 1
ATOM 1399 C CA . ILE A 1 178 ? -12.446 9.430 6.428 1.00 98.19 178 ILE A CA 1
ATOM 1400 C C . ILE A 1 178 ? -13.982 9.400 6.554 1.00 98.19 178 ILE A C 1
ATOM 1402 O O . ILE A 1 178 ? -14.634 8.634 5.844 1.00 98.19 178 ILE A O 1
ATOM 1406 N N . GLU A 1 179 ? -14.584 10.285 7.356 1.00 98.19 179 GLU A N 1
ATOM 1407 C CA . GLU A 1 179 ? -16.043 10.413 7.477 1.00 98.19 179 GLU A CA 1
ATOM 1408 C C . GLU A 1 179 ? -16.730 10.683 6.129 1.00 98.19 179 GLU A C 1
ATOM 1410 O O . GLU A 1 179 ? -17.837 10.207 5.882 1.00 98.19 179 GLU A O 1
ATOM 1415 N N . LEU A 1 180 ? -16.064 11.397 5.215 1.00 94.62 180 LEU A N 1
ATOM 1416 C CA . LEU A 1 180 ? -16.613 11.726 3.894 1.00 94.62 180 LEU A CA 1
ATOM 1417 C C . LEU A 1 180 ? -16.818 10.487 3.007 1.00 94.62 180 LEU A C 1
ATOM 1419 O O . LEU A 1 180 ? -17.567 10.558 2.034 1.00 94.62 180 LEU A O 1
ATOM 1423 N N . ILE A 1 181 ? -16.163 9.368 3.337 1.00 97.00 181 ILE A N 1
ATOM 1424 C CA . ILE A 1 181 ? -16.300 8.070 2.661 1.00 97.00 181 ILE A CA 1
ATOM 1425 C C . ILE A 1 181 ? -16.882 6.989 3.588 1.00 97.00 181 ILE A C 1
ATOM 1427 O O . ILE A 1 181 ? -16.672 5.789 3.373 1.00 97.00 181 ILE A O 1
ATOM 1431 N N . ARG A 1 182 ? -17.603 7.393 4.646 1.00 97.88 182 ARG A N 1
ATOM 1432 C CA . ARG A 1 182 ? -18.240 6.472 5.597 1.00 97.88 182 ARG A CA 1
ATOM 1433 C C . ARG A 1 182 ? -19.069 5.421 4.849 1.00 97.88 182 ARG A C 1
ATOM 1435 O O . ARG A 1 182 ? -19.894 5.731 3.989 1.00 97.88 182 ARG A O 1
ATOM 1442 N N . GLY A 1 183 ? -18.852 4.156 5.205 1.00 97.38 183 GLY A N 1
ATOM 1443 C CA . GLY A 1 183 ? -19.502 3.000 4.584 1.00 97.38 183 GLY A CA 1
ATOM 1444 C C . GLY A 1 183 ? -18.656 2.289 3.523 1.00 97.38 183 GLY A C 1
ATOM 1445 O O . GLY A 1 183 ? -18.916 1.114 3.262 1.00 97.38 183 GLY A O 1
ATOM 1446 N N . LYS A 1 184 ? -17.612 2.926 2.973 1.00 98.06 184 LYS A N 1
ATOM 1447 C CA . LYS A 1 184 ? -16.585 2.242 2.167 1.00 98.06 184 LYS A CA 1
ATOM 1448 C C . LYS A 1 184 ? -15.633 1.444 3.058 1.00 98.06 184 LYS A C 1
ATOM 1450 O O . LYS A 1 184 ? -15.471 1.741 4.241 1.00 98.06 184 LYS A O 1
ATOM 1455 N N . THR A 1 185 ? -14.978 0.432 2.487 1.00 98.69 185 THR A N 1
ATOM 1456 C CA . THR A 1 185 ? -13.790 -0.163 3.117 1.00 98.69 185 THR A CA 1
ATOM 1457 C C . THR A 1 185 ? -12.610 0.795 2.954 1.00 98.69 185 THR A C 1
ATOM 1459 O O . THR A 1 185 ? -12.408 1.360 1.880 1.00 98.69 185 THR A O 1
ATOM 1462 N N . VAL A 1 186 ? -11.817 0.979 4.007 1.00 98.69 186 VAL A N 1
ATOM 1463 C CA . VAL A 1 186 ? -10.694 1.919 4.020 1.00 98.69 186 VAL A CA 1
ATOM 1464 C C . VAL A 1 186 ? -9.408 1.175 4.336 1.00 98.69 186 VAL A C 1
ATOM 1466 O O . VAL A 1 186 ? -9.249 0.607 5.415 1.00 98.69 186 VAL A O 1
ATOM 1469 N N . MET A 1 187 ? -8.476 1.205 3.387 1.00 98.81 187 MET A N 1
ATOM 1470 C CA . MET A 1 187 ? -7.102 0.760 3.588 1.00 98.81 187 MET A CA 1
ATOM 1471 C C . MET A 1 187 ? -6.301 1.902 4.228 1.00 98.81 187 MET A C 1
ATOM 1473 O O . MET A 1 187 ? -5.864 2.824 3.537 1.00 98.81 187 MET A O 1
ATOM 1477 N N . VAL A 1 188 ? -6.139 1.852 5.550 1.00 98.81 188 VAL A N 1
ATOM 1478 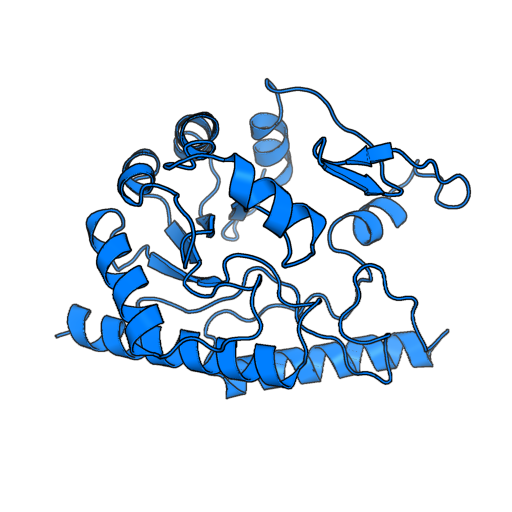C CA . VAL A 1 188 ? -5.492 2.899 6.356 1.00 98.81 188 VAL A CA 1
ATOM 1479 C C . VAL A 1 188 ? -3.982 2.683 6.360 1.00 98.81 188 VAL A C 1
ATOM 1481 O O . VAL A 1 188 ? -3.501 1.695 6.915 1.00 98.81 188 VAL A O 1
ATOM 1484 N N . GLY A 1 189 ? -3.226 3.608 5.768 1.00 98.69 189 GLY A N 1
ATOM 1485 C CA . GLY A 1 189 ? -1.768 3.581 5.792 1.00 98.69 189 GLY A CA 1
ATOM 1486 C C . GLY A 1 189 ? -1.218 3.788 7.205 1.00 98.69 189 GLY A C 1
ATOM 1487 O O . GLY A 1 189 ? -1.150 4.913 7.685 1.00 98.69 189 GLY A O 1
ATOM 1488 N N . ALA A 1 190 ? -0.815 2.710 7.873 1.00 98.75 190 ALA A N 1
ATOM 1489 C CA . ALA A 1 190 ? -0.268 2.708 9.232 1.00 98.75 190 ALA A CA 1
ATOM 1490 C C . ALA A 1 190 ? 1.269 2.577 9.270 1.00 98.75 190 ALA A C 1
ATOM 1492 O O . ALA A 1 190 ? 1.868 2.536 10.338 1.00 98.75 190 ALA A O 1
ATOM 1493 N N . ILE A 1 191 ? 1.912 2.547 8.100 1.00 98.81 191 ILE A N 1
ATOM 1494 C CA . ILE A 1 191 ? 3.370 2.511 7.930 1.00 98.81 191 ILE A CA 1
ATOM 1495 C C . ILE A 1 191 ? 3.805 3.688 7.066 1.00 98.81 191 ILE A C 1
ATOM 1497 O O . ILE A 1 191 ? 3.311 3.852 5.944 1.00 98.81 191 ILE A O 1
ATOM 1501 N N . ASP A 1 192 ? 4.779 4.454 7.549 1.00 98.31 192 ASP A N 1
ATOM 1502 C CA . ASP A 1 192 ? 5.424 5.521 6.801 1.00 98.31 192 ASP A CA 1
ATOM 1503 C C . ASP A 1 192 ? 6.606 4.969 6.000 1.00 98.31 192 ASP A C 1
ATOM 1505 O O . ASP A 1 192 ? 7.658 4.608 6.528 1.00 98.31 192 ASP A O 1
ATOM 1509 N N . VAL A 1 193 ? 6.433 4.909 4.682 1.00 97.00 193 VAL A N 1
ATOM 1510 C CA . VAL A 1 193 ? 7.447 4.401 3.749 1.00 97.00 193 VAL A CA 1
ATOM 1511 C C . VAL A 1 193 ? 8.425 5.484 3.277 1.00 97.00 193 VAL A C 1
ATOM 1513 O O . VAL A 1 193 ? 9.224 5.239 2.378 1.00 97.00 193 VAL A O 1
ATOM 1516 N N . ALA A 1 194 ? 8.354 6.695 3.842 1.00 94.06 194 ALA A N 1
ATOM 1517 C CA . ALA A 1 194 ? 9.269 7.798 3.548 1.00 94.06 194 ALA A CA 1
ATOM 1518 C C . ALA A 1 194 ? 10.416 7.943 4.564 1.00 94.06 194 ALA A C 1
ATOM 1520 O O . ALA A 1 194 ? 11.132 8.946 4.545 1.00 94.06 194 ALA A O 1
ATOM 1521 N N . THR A 1 195 ? 10.590 6.948 5.434 1.00 95.31 195 THR A N 1
ATOM 1522 C CA . THR A 1 195 ? 11.641 6.864 6.449 1.00 95.31 195 THR A CA 1
ATOM 1523 C C . THR A 1 195 ? 12.105 5.418 6.624 1.00 95.31 195 THR A C 1
ATOM 1525 O O . THR A 1 195 ? 11.303 4.488 6.527 1.00 95.31 195 THR A O 1
ATOM 1528 N N . ASP A 1 196 ? 13.386 5.232 6.946 1.00 97.38 196 ASP A N 1
ATOM 1529 C CA . ASP A 1 196 ? 13.959 3.915 7.258 1.00 97.38 196 ASP A CA 1
ATOM 1530 C C . ASP A 1 196 ? 13.649 3.451 8.687 1.00 97.38 196 ASP A C 1
ATOM 1532 O O . ASP A 1 196 ? 13.875 2.291 9.037 1.00 97.38 196 ASP A O 1
ATOM 1536 N N . ARG A 1 197 ? 13.116 4.343 9.535 1.00 98.31 197 ARG A N 1
ATOM 1537 C CA . ARG A 1 197 ? 12.704 3.987 10.894 1.00 98.31 197 ARG A CA 1
ATOM 1538 C C . ARG A 1 197 ? 11.542 3.003 10.824 1.00 98.31 197 ARG A C 1
ATOM 1540 O O . ARG A 1 197 ? 10.483 3.347 10.304 1.00 98.31 197 ARG A O 1
ATOM 1547 N N . VAL A 1 198 ? 11.732 1.810 11.373 1.00 98.69 198 VAL A N 1
ATOM 1548 C CA . VAL A 1 198 ? 10.662 0.821 11.547 1.00 98.69 198 VAL A CA 1
ATOM 1549 C C . VAL A 1 198 ? 9.756 1.271 12.694 1.00 98.69 198 VAL A C 1
ATOM 1551 O O . VAL A 1 198 ? 10.248 1.606 13.771 1.00 98.69 198 VAL A O 1
ATOM 1554 N N . GLU A 1 199 ? 8.453 1.321 12.440 1.00 98.81 199 GLU A N 1
ATOM 1555 C CA . GLU A 1 199 ? 7.426 1.630 13.433 1.00 98.81 199 GLU A CA 1
ATOM 1556 C C . GLU A 1 199 ? 7.362 0.550 14.520 1.00 98.81 199 GLU A C 1
ATOM 1558 O O . GLU A 1 199 ? 7.637 -0.625 14.264 1.00 98.81 199 GLU A O 1
ATOM 1563 N N . THR A 1 200 ? 6.965 0.921 15.735 1.00 98.81 200 THR A N 1
ATOM 1564 C CA . THR A 1 200 ? 6.595 -0.084 16.744 1.00 98.81 200 THR A CA 1
ATOM 1565 C C . THR A 1 200 ? 5.171 -0.605 16.496 1.00 98.81 200 THR A C 1
ATOM 1567 O O . THR A 1 200 ? 4.354 0.101 15.897 1.00 98.81 200 THR A O 1
ATOM 1570 N N . PRO A 1 201 ? 4.823 -1.817 16.973 1.00 98.88 201 PRO A N 1
ATOM 1571 C CA . PRO A 1 201 ? 3.445 -2.311 16.921 1.00 98.88 201 PRO A CA 1
ATOM 1572 C C . PRO A 1 201 ? 2.432 -1.345 17.553 1.00 98.88 201 PRO A C 1
ATOM 1574 O O . PRO A 1 201 ? 1.352 -1.143 17.004 1.00 98.88 201 PRO A O 1
ATOM 1577 N N . GLU A 1 202 ? 2.786 -0.699 18.665 1.00 98.81 202 GLU A N 1
ATOM 1578 C CA . GLU A 1 202 ? 1.949 0.310 19.319 1.00 98.81 202 GLU A CA 1
ATOM 1579 C C . GLU A 1 202 ? 1.757 1.574 18.470 1.00 98.81 202 GLU A C 1
ATOM 1581 O O . GLU A 1 202 ? 0.631 2.055 18.386 1.00 98.81 202 GLU A O 1
ATOM 1586 N N . GLU A 1 203 ? 2.797 2.082 17.792 1.00 98.88 203 GLU A N 1
ATOM 1587 C CA . GLU A 1 203 ? 2.659 3.234 16.882 1.00 98.88 203 GLU A CA 1
ATOM 1588 C C . GLU A 1 203 ? 1.682 2.927 15.737 1.00 98.88 203 GLU A C 1
ATOM 1590 O O . GLU A 1 203 ? 0.865 3.772 15.366 1.00 98.88 203 GLU A O 1
ATOM 1595 N N . VAL A 1 204 ? 1.740 1.706 15.195 1.00 98.94 204 VAL A N 1
ATOM 1596 C CA . VAL A 1 204 ? 0.772 1.220 14.202 1.00 98.94 204 VAL A CA 1
ATOM 1597 C C . VAL A 1 204 ? -0.627 1.161 14.823 1.00 98.94 204 VAL A C 1
ATOM 1599 O O . VAL A 1 204 ? -1.576 1.702 14.255 1.00 98.94 204 VAL A O 1
ATOM 1602 N N . ALA A 1 205 ? -0.767 0.532 15.994 1.00 98.88 205 ALA A N 1
ATOM 1603 C CA . ALA A 1 205 ? -2.044 0.376 16.683 1.00 98.88 205 ALA A CA 1
ATOM 1604 C C . ALA A 1 205 ? -2.708 1.727 16.998 1.00 98.88 205 ALA A C 1
ATOM 1606 O O . ALA A 1 205 ? -3.912 1.870 16.797 1.00 98.88 205 ALA A O 1
ATOM 1607 N N . ASP A 1 206 ? -1.946 2.740 17.413 1.00 98.81 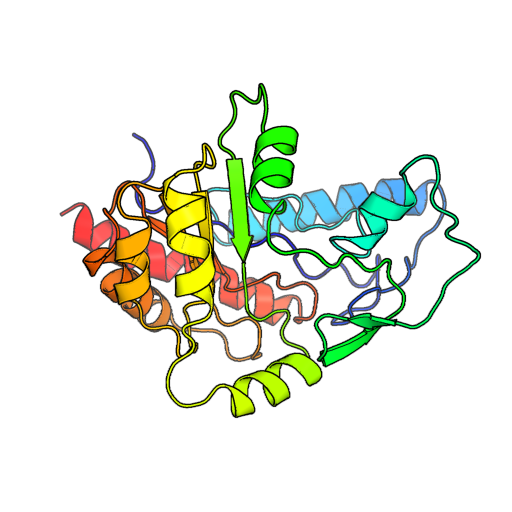206 ASP A N 1
ATOM 1608 C CA . ASP A 1 206 ? -2.456 4.087 17.694 1.00 98.81 206 ASP A CA 1
ATOM 1609 C C . ASP A 1 206 ? -3.085 4.743 16.460 1.00 98.81 206 ASP A C 1
ATOM 1611 O O . ASP A 1 206 ? -4.179 5.315 16.543 1.00 98.81 206 ASP A O 1
ATOM 1615 N N . THR A 1 207 ? -2.458 4.599 15.292 1.00 98.81 207 THR A N 1
ATOM 1616 C CA . THR A 1 207 ? -3.031 5.084 14.031 1.00 98.81 207 THR A CA 1
ATOM 1617 C C . THR A 1 207 ? -4.322 4.359 13.680 1.00 98.81 207 THR A C 1
ATOM 1619 O O . THR A 1 207 ? -5.304 5.003 13.299 1.00 98.81 207 THR A O 1
ATOM 1622 N N . LEU A 1 208 ? -4.365 3.038 13.862 1.00 98.81 208 LEU A N 1
ATOM 1623 C CA . LEU A 1 208 ? -5.568 2.244 13.612 1.00 98.81 208 LEU A CA 1
ATOM 1624 C C . LEU A 1 208 ? -6.702 2.609 14.584 1.00 98.81 208 LEU A C 1
ATOM 1626 O O . LEU A 1 208 ? -7.833 2.802 14.143 1.00 98.81 208 LEU A O 1
ATOM 1630 N N . ARG A 1 209 ? -6.417 2.794 15.881 1.00 98.69 209 ARG A N 1
ATOM 1631 C CA . ARG A 1 209 ? -7.399 3.258 16.880 1.00 98.69 209 ARG A CA 1
ATOM 1632 C C . ARG A 1 209 ? -7.961 4.631 16.529 1.00 98.69 209 ARG A C 1
ATOM 1634 O O . ARG A 1 209 ? -9.164 4.850 16.648 1.00 98.69 209 ARG A O 1
ATOM 1641 N N . ASN A 1 210 ? -7.115 5.555 16.073 1.00 98.62 210 ASN A N 1
ATOM 1642 C CA . ASN A 1 210 ? -7.587 6.867 15.642 1.00 98.62 210 ASN A CA 1
ATOM 1643 C C . ASN A 1 210 ? -8.499 6.761 14.409 1.00 98.62 210 ASN A C 1
ATOM 1645 O O . ASN A 1 210 ? -9.541 7.413 14.365 1.00 98.62 210 ASN A O 1
ATOM 1649 N N . ALA A 1 211 ? -8.155 5.906 13.442 1.00 98.62 211 ALA A N 1
ATOM 1650 C CA . ALA A 1 211 ? -8.989 5.658 12.270 1.00 98.62 211 ALA A CA 1
ATOM 1651 C C . ALA A 1 211 ? -10.333 4.996 12.624 1.00 98.62 211 ALA A C 1
ATOM 1653 O O . ALA A 1 211 ? -11.350 5.379 12.053 1.00 98.62 211 ALA A O 1
ATOM 1654 N N . LEU A 1 212 ? -10.385 4.086 13.608 1.00 98.56 212 LEU A N 1
ATOM 1655 C CA . LEU A 1 212 ? -11.626 3.428 14.063 1.00 98.56 212 LEU A CA 1
ATOM 1656 C C . LEU A 1 212 ? -12.710 4.395 14.570 1.00 98.56 212 LEU A C 1
ATOM 1658 O O . LEU A 1 212 ? -13.878 4.027 14.665 1.00 98.56 212 LEU A O 1
ATOM 1662 N N . ARG A 1 213 ? -12.362 5.652 14.863 1.00 98.38 213 ARG A N 1
ATOM 1663 C CA . ARG A 1 213 ? -13.344 6.709 15.160 1.00 98.38 213 ARG A CA 1
ATOM 1664 C C . ARG A 1 213 ? -14.175 7.089 13.921 1.00 98.38 213 ARG A C 1
ATOM 1666 O O . ARG A 1 213 ? -15.305 7.555 14.054 1.00 98.38 213 ARG A O 1
ATOM 1673 N N . PHE A 1 214 ? -13.628 6.868 12.726 1.00 98.56 214 PHE A N 1
ATOM 1674 C CA . PHE A 1 214 ? -14.150 7.338 11.437 1.00 98.56 214 PHE A CA 1
ATOM 1675 C C . PHE A 1 214 ? -14.427 6.216 10.421 1.00 98.56 214 PHE A C 1
ATOM 1677 O O . PHE A 1 214 ? -15.085 6.453 9.412 1.00 98.56 214 PHE A O 1
ATOM 1684 N N . VAL A 1 215 ? -13.989 4.983 10.690 1.00 98.06 215 VAL A N 1
ATOM 1685 C CA . VAL A 1 215 ? -14.323 3.789 9.899 1.00 98.06 215 VAL A CA 1
ATOM 1686 C C . VAL A 1 215 ? -14.720 2.633 10.815 1.00 98.06 215 VAL A C 1
ATOM 1688 O O . VAL A 1 215 ? -14.117 2.423 11.865 1.00 98.06 215 VAL A O 1
ATOM 1691 N N . ASP A 1 216 ? -15.743 1.880 10.416 1.00 97.94 216 ASP A N 1
ATOM 1692 C CA . ASP A 1 216 ? -16.201 0.708 11.163 1.00 97.94 216 ASP A CA 1
ATOM 1693 C C . ASP A 1 216 ? -15.118 -0.384 11.167 1.00 97.94 216 ASP A C 1
ATOM 1695 O O . ASP A 1 216 ? -14.415 -0.582 10.173 1.00 97.94 216 ASP A O 1
ATOM 1699 N N . ALA A 1 217 ? -15.003 -1.145 12.259 1.00 97.56 217 ALA A N 1
ATOM 1700 C CA . ALA A 1 217 ? -13.967 -2.174 12.393 1.00 97.56 217 ALA A CA 1
ATOM 1701 C C . ALA A 1 217 ? -14.025 -3.242 11.283 1.00 97.56 217 ALA A C 1
ATOM 1703 O O . ALA A 1 217 ? -12.987 -3.724 10.833 1.00 97.56 217 ALA A O 1
ATOM 1704 N N . ASP A 1 218 ? -15.220 -3.578 10.787 1.00 97.25 218 ASP A N 1
ATOM 1705 C CA . ASP A 1 218 ? -15.418 -4.532 9.685 1.00 97.25 218 ASP A CA 1
ATOM 1706 C C . ASP A 1 218 ? -15.005 -3.985 8.303 1.00 97.25 218 ASP A C 1
ATOM 1708 O O . ASP A 1 218 ? -14.927 -4.737 7.327 1.00 97.25 218 ASP A O 1
ATOM 1712 N N . LYS A 1 219 ? -14.700 -2.686 8.227 1.00 98.31 219 LYS A N 1
ATOM 1713 C CA . LYS A 1 219 ? -14.309 -1.947 7.022 1.00 98.31 219 LYS A CA 1
ATOM 1714 C C . LYS A 1 219 ? -12.910 -1.338 7.112 1.00 98.31 219 LYS A C 1
ATOM 1716 O O . LYS A 1 219 ? -12.462 -0.752 6.130 1.00 98.31 219 LYS A O 1
ATOM 1721 N N . LEU A 1 220 ? -12.201 -1.479 8.232 1.00 98.69 220 LEU A N 1
ATOM 1722 C CA . LEU A 1 220 ? -10.824 -1.007 8.376 1.00 98.69 220 LEU A CA 1
ATOM 1723 C C . LEU A 1 220 ? -9.844 -2.087 7.915 1.00 98.69 220 LEU A C 1
ATOM 1725 O O . LEU A 1 220 ? -9.836 -3.191 8.455 1.00 98.69 220 LEU A O 1
ATOM 1729 N N . TYR A 1 221 ? -8.998 -1.776 6.932 1.00 98.75 221 TYR A N 1
ATOM 1730 C CA . TYR A 1 221 ? -7.928 -2.653 6.444 1.00 98.75 221 TYR A CA 1
ATOM 1731 C C . TYR A 1 221 ? -6.579 -1.984 6.767 1.00 98.75 221 TYR A C 1
ATOM 1733 O O . TYR A 1 221 ? -6.262 -0.952 6.174 1.00 98.75 221 TYR A O 1
ATOM 1741 N N . PRO A 1 222 ? -5.770 -2.502 7.709 1.00 98.88 222 PRO A N 1
ATOM 1742 C CA . PRO A 1 222 ? -4.447 -1.943 7.978 1.00 98.88 222 PRO A CA 1
ATOM 1743 C C . PRO A 1 222 ? -3.527 -2.104 6.760 1.00 98.88 222 PRO A C 1
ATOM 1745 O O . PRO A 1 222 ? -3.367 -3.209 6.238 1.00 98.88 222 PRO A O 1
ATOM 1748 N N . ALA A 1 223 ? -2.924 -1.010 6.302 1.00 98.81 223 ALA A N 1
ATOM 1749 C CA . ALA A 1 223 ? -2.112 -0.968 5.090 1.00 98.81 223 ALA A CA 1
ATOM 1750 C C . ALA A 1 223 ? -0.830 -0.135 5.267 1.00 98.81 223 ALA A C 1
ATOM 1752 O O . ALA A 1 223 ? -0.556 0.416 6.332 1.00 98.81 223 ALA A O 1
ATOM 1753 N N . THR A 1 224 ? -0.033 -0.013 4.206 1.00 98.81 224 THR A N 1
ATOM 1754 C CA . THR A 1 224 ? 1.111 0.912 4.133 1.00 98.81 224 THR A CA 1
ATOM 1755 C C . THR A 1 224 ? 0.710 2.208 3.423 1.00 98.81 224 THR A C 1
ATOM 1757 O O . THR A 1 224 ? -0.142 2.182 2.538 1.00 98.81 224 THR A O 1
ATOM 1760 N N . ASN A 1 225 ? 1.335 3.346 3.761 1.00 98.38 225 ASN A N 1
ATOM 1761 C CA . ASN A 1 225 ? 1.031 4.635 3.114 1.00 98.38 225 ASN A CA 1
ATOM 1762 C C . ASN A 1 225 ? 1.236 4.617 1.591 1.00 98.38 225 ASN A C 1
ATOM 1764 O O . ASN A 1 225 ? 0.539 5.308 0.855 1.00 98.38 225 ASN A O 1
ATOM 1768 N N . CYS A 1 226 ? 2.240 3.876 1.122 1.00 97.38 226 CYS A N 1
ATOM 1769 C CA . CYS A 1 226 ? 2.555 3.682 -0.289 1.00 97.38 226 CYS A CA 1
ATOM 1770 C C . CYS A 1 226 ? 3.381 2.389 -0.444 1.00 97.38 226 CYS A C 1
ATOM 1772 O O . CYS A 1 226 ? 3.540 1.625 0.516 1.00 97.38 226 CYS A O 1
ATOM 1774 N N . GLY A 1 227 ? 3.870 2.112 -1.652 1.00 96.75 227 GLY A N 1
ATOM 1775 C CA . GLY A 1 227 ? 4.739 0.971 -1.928 1.00 96.75 227 GLY A CA 1
ATOM 1776 C C . GLY A 1 227 ? 6.144 1.141 -1.337 1.00 96.75 227 GLY A C 1
ATOM 1777 O O . GLY A 1 227 ? 6.610 2.257 -1.102 1.00 96.75 227 GLY A O 1
ATOM 1778 N N . MET A 1 228 ? 6.827 0.021 -1.117 1.00 98.06 228 MET A N 1
ATOM 1779 C CA . MET A 1 228 ? 8.110 -0.074 -0.412 1.00 98.06 228 MET A CA 1
ATOM 1780 C C . MET A 1 228 ? 9.293 -0.420 -1.322 1.00 98.06 228 MET A C 1
ATOM 1782 O O . MET A 1 228 ? 10.392 -0.612 -0.815 1.00 98.06 228 MET A O 1
ATOM 1786 N N . ALA A 1 229 ? 9.118 -0.483 -2.648 1.00 95.62 229 ALA A N 1
ATOM 1787 C CA . ALA A 1 229 ? 10.216 -0.782 -3.580 1.00 95.62 229 ALA A CA 1
ATOM 1788 C C . ALA A 1 229 ? 11.514 0.040 -3.373 1.00 95.62 229 ALA A C 1
ATOM 1790 O O . ALA A 1 229 ? 12.585 -0.537 -3.560 1.00 95.62 229 ALA A O 1
ATOM 1791 N N . PRO A 1 230 ? 11.470 1.335 -2.984 1.00 94.81 230 PRO A N 1
ATOM 1792 C CA . PRO A 1 230 ? 12.683 2.118 -2.720 1.00 94.81 230 PRO A CA 1
ATOM 1793 C C . PRO A 1 230 ? 13.378 1.823 -1.385 1.00 94.81 230 PRO A C 1
ATOM 1795 O O . PRO A 1 230 ? 14.459 2.352 -1.165 1.00 94.81 230 PRO A O 1
ATOM 1798 N N . LEU A 1 231 ? 12.771 1.051 -0.482 1.00 96.75 231 LEU A N 1
ATOM 1799 C CA . LEU A 1 231 ? 13.368 0.724 0.814 1.00 96.75 231 LEU A CA 1
ATOM 1800 C C . LEU A 1 231 ? 14.347 -0.446 0.685 1.00 96.75 231 LEU A C 1
ATOM 1802 O O . LEU A 1 231 ? 14.267 -1.260 -0.240 1.00 96.75 231 LEU A O 1
ATOM 1806 N N . SER A 1 232 ? 15.237 -0.588 1.666 1.00 97.88 232 SER A N 1
ATOM 1807 C CA . SER A 1 232 ? 16.010 -1.821 1.808 1.00 97.88 232 SER A CA 1
ATOM 1808 C C . SER A 1 232 ? 15.095 -2.986 2.214 1.00 97.88 232 SER A C 1
ATOM 1810 O O . SER A 1 232 ? 14.074 -2.805 2.889 1.00 97.88 232 SER A O 1
ATOM 1812 N N . ARG A 1 233 ? 15.466 -4.218 1.841 1.00 96.69 233 ARG A N 1
ATOM 1813 C CA . ARG A 1 233 ? 14.665 -5.415 2.163 1.00 96.69 233 ARG A CA 1
ATOM 1814 C C . ARG A 1 233 ? 14.491 -5.613 3.673 1.00 96.69 233 ARG A C 1
ATOM 1816 O O . ARG A 1 233 ? 13.398 -5.958 4.107 1.00 96.69 233 ARG A O 1
ATOM 1823 N N . GLY A 1 234 ? 15.533 -5.337 4.462 1.00 97.94 234 GLY A N 1
ATOM 1824 C CA . GLY A 1 234 ? 15.475 -5.447 5.923 1.00 97.94 234 GLY A CA 1
ATOM 1825 C C . GLY A 1 234 ? 14.503 -4.449 6.557 1.00 97.94 234 GLY A C 1
ATOM 1826 O O . GLY A 1 234 ? 13.703 -4.830 7.409 1.00 97.94 234 GLY A O 1
ATOM 1827 N N . VAL A 1 235 ? 14.507 -3.192 6.095 1.00 98.56 235 VAL A N 1
ATOM 1828 C CA . VAL A 1 235 ? 13.549 -2.173 6.558 1.00 98.56 235 VAL A CA 1
ATOM 1829 C C . VAL A 1 235 ? 12.121 -2.565 6.177 1.00 98.56 235 VAL A C 1
ATOM 1831 O O . VAL A 1 235 ? 11.232 -2.520 7.025 1.00 98.56 235 VAL A O 1
ATOM 1834 N N . ALA A 1 236 ? 11.894 -2.994 4.931 1.00 98.44 236 ALA A N 1
ATOM 1835 C CA . ALA A 1 236 ? 10.570 -3.412 4.476 1.00 98.44 236 ALA A CA 1
ATOM 1836 C C . ALA A 1 236 ? 10.026 -4.596 5.296 1.00 98.44 236 ALA A C 1
ATOM 1838 O O . ALA A 1 236 ? 8.883 -4.547 5.741 1.00 98.44 236 ALA A O 1
ATOM 1839 N N . GLN A 1 237 ? 10.845 -5.618 5.569 1.00 98.44 237 GLN A N 1
ATOM 1840 C CA . GLN A 1 237 ? 10.452 -6.748 6.419 1.00 98.44 237 GLN A CA 1
ATOM 1841 C C . GLN A 1 237 ? 10.087 -6.296 7.840 1.00 98.44 237 GLN A C 1
ATOM 1843 O O . GLN A 1 237 ? 9.029 -6.669 8.345 1.00 98.44 237 GLN A O 1
ATOM 1848 N N . GLY A 1 238 ? 10.907 -5.442 8.464 1.00 98.75 238 GLY A N 1
ATOM 1849 C CA . GLY A 1 238 ? 10.608 -4.888 9.788 1.00 98.75 238 GLY A CA 1
ATOM 1850 C C . GLY A 1 238 ? 9.271 -4.142 9.826 1.00 98.75 238 GLY A C 1
ATOM 1851 O O . GLY A 1 238 ? 8.466 -4.355 10.732 1.00 98.75 238 GLY A O 1
ATOM 1852 N N . LYS A 1 239 ? 8.993 -3.327 8.803 1.00 98.88 239 LYS A N 1
ATOM 1853 C CA . LYS A 1 239 ? 7.732 -2.583 8.663 1.00 98.88 239 LYS A CA 1
ATOM 1854 C C . LYS A 1 239 ? 6.517 -3.491 8.455 1.00 98.88 239 LYS A C 1
ATOM 1856 O O . LYS A 1 239 ? 5.464 -3.229 9.030 1.00 98.88 239 LYS A O 1
ATOM 1861 N N . LEU A 1 240 ? 6.649 -4.574 7.683 1.00 98.81 240 LEU A N 1
ATOM 1862 C CA . LEU A 1 240 ? 5.574 -5.560 7.513 1.00 98.81 240 LEU A CA 1
ATOM 1863 C C . LEU A 1 240 ? 5.243 -6.270 8.834 1.00 98.81 240 LEU A C 1
ATOM 1865 O O . LEU A 1 240 ? 4.069 -6.408 9.173 1.00 98.81 240 LEU A O 1
ATOM 1869 N N . HIS A 1 241 ? 6.262 -6.661 9.605 1.00 98.81 241 HIS A N 1
ATOM 1870 C CA . HIS A 1 241 ? 6.061 -7.250 10.931 1.00 98.81 241 HIS A CA 1
ATOM 1871 C C . HIS A 1 241 ? 5.387 -6.271 11.900 1.00 98.81 241 HIS A C 1
ATOM 1873 O O . HIS A 1 241 ? 4.467 -6.666 12.617 1.00 98.81 241 HIS A O 1
ATOM 1879 N N . ALA A 1 242 ? 5.803 -5.000 11.905 1.00 98.88 242 ALA A N 1
ATOM 1880 C CA . ALA A 1 242 ? 5.172 -3.963 12.719 1.00 98.88 242 ALA A CA 1
ATOM 1881 C C . ALA A 1 242 ? 3.691 -3.777 12.357 1.00 98.88 242 ALA A C 1
ATOM 1883 O O . ALA A 1 242 ? 2.845 -3.727 13.250 1.00 98.88 242 ALA A O 1
ATOM 1884 N N . LEU A 1 243 ? 3.367 -3.749 11.057 1.00 98.88 243 LEU A N 1
ATOM 1885 C CA . LEU A 1 243 ? 1.992 -3.642 10.568 1.00 98.88 243 LEU A CA 1
ATOM 1886 C C . LEU A 1 243 ? 1.119 -4.798 11.071 1.00 98.88 243 LEU A C 1
ATOM 1888 O O . LEU A 1 243 ? 0.045 -4.564 11.627 1.00 98.88 243 LEU A O 1
ATOM 1892 N N . ALA A 1 244 ? 1.582 -6.037 10.896 1.00 98.75 244 ALA A N 1
ATOM 1893 C CA . ALA A 1 244 ? 0.839 -7.220 11.317 1.00 98.75 244 ALA A CA 1
ATOM 1894 C C . ALA A 1 244 ? 0.660 -7.280 12.841 1.00 98.75 244 ALA A C 1
ATOM 1896 O O . ALA A 1 244 ? -0.440 -7.552 13.328 1.00 98.75 244 ALA A O 1
ATOM 1897 N N . ALA A 1 245 ? 1.714 -6.973 13.601 1.00 98.81 245 ALA A N 1
ATOM 1898 C CA . ALA A 1 245 ? 1.667 -6.955 15.058 1.00 98.81 245 ALA A CA 1
ATOM 1899 C C . ALA A 1 245 ? 0.731 -5.857 15.594 1.00 98.81 245 ALA A C 1
ATOM 1901 O O . ALA A 1 245 ? -0.103 -6.132 16.455 1.00 98.81 245 ALA A O 1
ATOM 1902 N N . GLY A 1 246 ? 0.805 -4.638 15.051 1.00 98.81 246 GLY A N 1
ATOM 1903 C CA . GLY A 1 246 ? -0.075 -3.536 15.443 1.00 98.81 246 GLY A CA 1
ATOM 1904 C C . GLY A 1 246 ? -1.544 -3.799 15.112 1.00 98.81 246 GLY A C 1
ATOM 1905 O O . GLY A 1 246 ? -2.427 -3.546 15.933 1.00 98.81 246 GLY A O 1
ATOM 1906 N N . ALA A 1 247 ? -1.820 -4.395 13.949 1.00 98.75 247 ALA A N 1
ATOM 1907 C CA . ALA A 1 247 ? -3.164 -4.843 13.596 1.00 98.75 247 ALA A CA 1
ATOM 1908 C C . ALA A 1 247 ? -3.691 -5.914 14.562 1.00 98.75 247 ALA A C 1
ATOM 1910 O O . ALA A 1 247 ? -4.859 -5.865 14.944 1.00 98.75 247 ALA A O 1
ATOM 1911 N N . ALA A 1 248 ? -2.847 -6.860 14.985 1.00 98.44 248 ALA A N 1
ATOM 1912 C CA . ALA A 1 248 ? -3.229 -7.905 15.932 1.00 98.44 248 ALA A CA 1
ATOM 1913 C C . ALA A 1 248 ? -3.601 -7.347 17.317 1.00 98.44 248 ALA A C 1
ATOM 1915 O O . ALA A 1 248 ? -4.562 -7.834 17.913 1.00 98.44 248 ALA A O 1
ATOM 1916 N N . ILE A 1 249 ? -2.898 -6.310 17.794 1.00 98.69 249 ILE A N 1
ATOM 1917 C CA . ILE A 1 249 ? -3.233 -5.605 19.044 1.00 98.69 249 ILE A CA 1
ATOM 1918 C C . ILE A 1 249 ? -4.662 -5.062 18.967 1.00 98.69 249 ILE A C 1
ATOM 1920 O O . ILE A 1 249 ? -5.515 -5.431 19.772 1.00 98.69 249 ILE A O 1
ATOM 1924 N N . VAL A 1 250 ? -4.952 -4.247 17.949 1.00 98.56 250 VAL A N 1
ATOM 1925 C CA . VAL A 1 250 ? -6.274 -3.616 17.810 1.00 98.56 250 VAL A CA 1
ATOM 1926 C C . VAL A 1 250 ? -7.359 -4.657 17.553 1.00 98.56 250 VAL A C 1
ATOM 1928 O O . VAL A 1 250 ? -8.448 -4.560 18.107 1.00 98.56 250 VAL A O 1
ATOM 1931 N N . ARG A 1 251 ? -7.063 -5.704 16.774 1.00 97.69 251 ARG A N 1
ATOM 1932 C CA . ARG A 1 251 ? -7.981 -6.825 16.534 1.00 97.69 251 ARG A CA 1
ATOM 1933 C C . ARG A 1 251 ? -8.406 -7.502 17.838 1.00 97.69 251 ARG A C 1
ATOM 1935 O O . ARG A 1 251 ? -9.581 -7.838 17.967 1.00 97.69 251 ARG A O 1
ATOM 1942 N N . ALA A 1 252 ? -7.489 -7.694 18.786 1.00 97.31 252 ALA A N 1
ATOM 1943 C CA . ALA A 1 252 ? -7.807 -8.259 20.095 1.00 97.31 252 ALA A CA 1
ATOM 1944 C C . ALA A 1 252 ? -8.702 -7.323 20.925 1.00 97.31 252 ALA A C 1
ATOM 1946 O O . ALA A 1 252 ? -9.620 -7.799 21.582 1.00 97.31 252 ALA A O 1
ATOM 1947 N N . GLU A 1 253 ? -8.478 -6.008 20.848 1.00 97.06 253 GLU A N 1
ATOM 1948 C CA . GLU A 1 253 ? -9.267 -4.995 21.565 1.00 97.06 253 GLU A CA 1
ATOM 1949 C C . GLU A 1 253 ? -10.715 -4.912 21.077 1.00 97.06 253 GLU A C 1
ATOM 1951 O O . GLU A 1 253 ? -11.627 -4.802 21.887 1.00 97.06 253 GLU A O 1
ATOM 1956 N N . VAL A 1 254 ? -10.937 -4.973 19.761 1.00 95.56 254 VAL A N 1
ATOM 1957 C CA . VAL A 1 254 ? -12.285 -4.828 19.177 1.00 95.56 254 VAL A CA 1
ATOM 1958 C C . VAL A 1 254 ? -13.069 -6.141 19.096 1.00 95.56 254 VAL A C 1
ATOM 1960 O O . VAL A 1 254 ? -14.247 -6.124 18.747 1.00 95.56 254 VAL A O 1
ATOM 1963 N N . SER A 1 255 ? -12.416 -7.276 19.361 1.00 89.19 255 SER A N 1
ATOM 1964 C CA . SER A 1 255 ? -13.056 -8.602 19.387 1.00 89.19 255 SER A CA 1
ATOM 1965 C C . SER A 1 255 ? -13.411 -9.074 20.803 1.00 89.19 255 SER A C 1
ATOM 1967 O O . SER A 1 255 ? -14.003 -10.147 20.935 1.00 89.19 255 SER A O 1
ATOM 1969 N N . ALA A 1 256 ? -13.001 -8.324 21.831 1.00 72.25 256 ALA A N 1
ATOM 1970 C CA . ALA A 1 256 ? -13.293 -8.577 23.242 1.00 72.25 256 ALA A CA 1
ATOM 1971 C C . ALA A 1 256 ? -14.660 -8.005 23.642 1.00 72.25 256 ALA A C 1
ATOM 1973 O O . ALA A 1 256 ? -15.341 -8.672 24.455 1.00 72.25 256 ALA A O 1
#

Sequence (256 aa):
MTTLLPTTTAGSLPKPAWLAQPETLWSPWRLEGDDLTTGKQDALRLAVDDQRQAGIDIVGDGEQTRQHFVTTFIEHLDGVDFEQRETVRIRNRYDASVPTVVANDWGIATLERAAQGLTAKTAVHICYGYGIKANTDWKKTLGSEWRQYEQTFPNLQASTIDIVSLECQNSRVPMDLIELIRGKTVMVGAIDVATDRVETPEEVADTLRNALRFVDADKLYPATNCGMAPLSRGVAQGKLHALAAGAAIVRAEVSA

Secondary structure (DSSP, 8-state):
-PPSS----SS--PPPTTTB-TT-TTPPBS--HHHHHHHHHHHHHHHHHHHHHHT-SS---TTTT-SSTTHHHHTTSTT--SSS---EEETTTEEES------SSSHHHHHHHHHTT--S--EEEE-S--S-HHHHHHHHTS-S---GGGGTHHHHHHSS--EEEEE-TT----GGGGGGGTTSEEEEEEE-TTSSPPPPHHHHHHHHHHHTTTS-GGGEEEEESS--TTS-HHHHHHHHHHHHHHHHHHHHHH--

Foldseek 3Di:
DPQFQQADAQAADAFPVQQFPALDALTDGNDDDPCNVVSLVVRQVVQQVLLVVLPHRDYHSNCSNARHPPVRVVVPDPPDDPVDWDWDCPPVFRTDTDDDDDDDPCPLVVVLVVCPPDPDAAEDEDFLDALDPSSVVVQVVCPQENAPCVSPLLSVLVHPHQEYEAAFQVHSHDLLSLLSNEPGQYAYALADLNDLDADALQSSLVSQVSNCVRYPRRRYHHYHRHRNRSPDNVSRSSNSNSSSSNSVVVSVVVVD

pLDDT: mean 88.93, std 14.76, range [37.03, 98.94]

Organism: NCBI:txid2018661

InterPro domains:
  IPR002629 Cobalamin-independent methionine synthase MetE, C-terminal/archaeal [PF01717] (5-103)
  IPR002629 Cobalamin-independent methionine synthase MetE, C-terminal/archaeal [PF01717] (149-243)
  IPR002629 Cobalamin-independent methionine synthase MetE, C-terminal/archaeal [cd03311] (6-249)
  IPR038071 UROD/MetE-like superfamily [G3DSA:3.20.20.210] (1-102)
  IPR038071 UROD/MetE-like superfamily [G3DSA:3.20.20.210] (103-255)
  IPR038071 UROD/MetE-like superfamily [SSF51726] (3-102)
  IPR038071 UROD/MetE-like superfamily [SSF51726] (105-254)